Protein AF-A0ABD6WTJ2-F1 (afdb_monomer)

Structure (mmCIF, N/CA/C/O backbone):
data_AF-A0ABD6WTJ2-F1
#
_entry.id   AF-A0ABD6WTJ2-F1
#
loop_
_atom_site.group_PDB
_atom_site.id
_atom_site.type_symbol
_atom_site.label_atom_id
_atom_site.label_alt_id
_atom_site.label_comp_id
_atom_site.label_asym_id
_atom_site.label_entity_id
_atom_site.label_seq_id
_atom_site.pdbx_PDB_ins_code
_atom_site.Cartn_x
_atom_site.Cartn_y
_atom_site.Cartn_z
_atom_site.occupancy
_atom_site.B_iso_or_equiv
_atom_site.auth_seq_id
_atom_site.auth_comp_id
_atom_site.auth_asym_id
_atom_site.auth_atom_id
_atom_site.pdbx_PDB_model_num
ATOM 1 N N . MET A 1 1 ? 23.292 1.885 -53.326 1.00 37.00 1 MET A N 1
ATOM 2 C CA . MET A 1 1 ? 23.276 2.928 -52.284 1.00 37.00 1 MET A CA 1
ATOM 3 C C . MET A 1 1 ? 22.284 2.466 -51.245 1.00 37.00 1 MET A C 1
ATOM 5 O O . MET A 1 1 ? 21.107 2.343 -51.546 1.00 37.00 1 MET A O 1
ATOM 9 N N . THR A 1 2 ? 22.824 2.013 -50.124 1.00 35.44 2 THR A N 1
ATOM 10 C CA . THR A 1 2 ? 22.136 1.386 -48.998 1.00 35.44 2 THR A CA 1
ATOM 11 C C . THR A 1 2 ? 21.280 2.419 -48.281 1.00 35.44 2 THR A C 1
ATOM 13 O O . THR A 1 2 ? 21.769 3.474 -47.892 1.00 35.44 2 THR A O 1
ATOM 16 N N . THR A 1 3 ? 19.996 2.114 -48.146 1.00 38.62 3 THR A N 1
ATOM 17 C CA . THR A 1 3 ? 19.037 2.872 -47.351 1.00 38.62 3 THR A CA 1
ATOM 18 C C . THR A 1 3 ? 19.336 2.601 -45.878 1.00 38.62 3 THR A C 1
ATOM 20 O O . THR A 1 3 ? 18.987 1.544 -45.361 1.00 38.62 3 THR A O 1
ATOM 23 N N . GLU A 1 4 ? 20.024 3.522 -45.204 1.00 41.66 4 GLU A N 1
ATOM 24 C CA . GLU A 1 4 ? 20.035 3.566 -43.742 1.00 41.66 4 GLU A CA 1
ATOM 25 C C . GLU A 1 4 ? 18.641 4.010 -43.286 1.00 41.66 4 GLU A C 1
ATOM 27 O O . GLU A 1 4 ? 18.325 5.196 -43.238 1.00 41.66 4 GLU A O 1
ATOM 32 N N . GLN A 1 5 ? 17.768 3.043 -43.000 1.00 38.19 5 GLN A N 1
ATOM 33 C CA . GLN A 1 5 ? 16.631 3.289 -42.123 1.00 38.19 5 GLN A CA 1
ATOM 34 C C . GLN A 1 5 ? 17.194 3.458 -40.708 1.00 38.19 5 GLN A C 1
ATOM 36 O O . GLN A 1 5 ? 17.450 2.479 -40.008 1.00 38.19 5 GLN A O 1
ATOM 41 N N . GLN A 1 6 ? 17.439 4.704 -40.302 1.00 41.72 6 GLN A N 1
ATOM 42 C CA . GLN A 1 6 ? 17.500 5.049 -38.886 1.00 41.72 6 GLN A CA 1
ATOM 43 C C . GLN A 1 6 ? 16.126 4.726 -38.288 1.00 41.72 6 GLN A C 1
ATOM 45 O O . GLN A 1 6 ? 15.168 5.471 -38.475 1.00 41.72 6 GLN A O 1
ATOM 50 N N . ASN A 1 7 ? 16.012 3.579 -37.614 1.00 48.44 7 ASN A N 1
ATOM 51 C CA . ASN A 1 7 ? 14.951 3.368 -36.636 1.00 48.44 7 ASN A CA 1
ATOM 52 C C . ASN A 1 7 ? 15.200 4.373 -35.507 1.00 48.44 7 ASN A C 1
ATOM 54 O O . ASN A 1 7 ? 16.042 4.120 -34.642 1.00 48.44 7 ASN A O 1
ATOM 58 N N . ASP A 1 8 ? 14.512 5.514 -35.540 1.00 58.41 8 ASP A N 1
ATOM 59 C CA . ASP A 1 8 ? 14.450 6.439 -34.409 1.00 58.41 8 ASP A CA 1
ATOM 60 C C . ASP A 1 8 ? 13.811 5.692 -33.231 1.00 58.41 8 ASP A C 1
ATOM 62 O O . ASP A 1 8 ? 12.595 5.500 -33.162 1.00 58.41 8 ASP A O 1
ATOM 66 N N . LYS A 1 9 ? 14.655 5.196 -32.322 1.00 69.56 9 LYS A N 1
ATOM 67 C CA . LYS A 1 9 ? 14.197 4.649 -31.049 1.00 69.56 9 LYS A CA 1
ATOM 68 C C . LYS A 1 9 ? 13.715 5.800 -30.178 1.00 69.56 9 LYS A C 1
ATOM 70 O O . LYS A 1 9 ? 14.408 6.801 -30.020 1.00 69.56 9 LYS A O 1
ATOM 75 N N . LEU A 1 10 ? 12.529 5.646 -29.601 1.00 81.75 10 LEU A N 1
ATOM 76 C CA . LEU A 1 10 ? 11.986 6.595 -28.646 1.00 81.75 10 LEU A CA 1
ATOM 77 C C . LEU A 1 10 ? 12.577 6.290 -27.265 1.00 81.75 10 LEU A C 1
ATOM 79 O O . LEU A 1 10 ? 12.215 5.297 -26.630 1.00 81.75 10 LEU A O 1
ATOM 83 N N . ASP A 1 11 ? 13.482 7.153 -26.814 1.00 87.94 11 ASP A N 1
ATOM 84 C CA . ASP A 1 11 ? 14.088 7.067 -25.487 1.00 87.94 11 ASP A CA 1
ATOM 85 C C . ASP A 1 11 ? 13.150 7.665 -24.425 1.00 87.94 11 ASP A C 1
ATOM 87 O O . ASP A 1 11 ? 12.838 8.858 -24.434 1.00 87.94 11 ASP A O 1
ATOM 91 N N . ILE A 1 12 ? 12.714 6.832 -23.481 1.00 91.06 12 ILE A N 1
ATOM 92 C CA . ILE A 1 12 ? 11.925 7.219 -22.311 1.00 91.06 12 ILE A CA 1
ATOM 93 C C . ILE A 1 12 ? 12.808 7.083 -21.075 1.00 91.06 12 ILE A C 1
ATOM 95 O O . ILE A 1 12 ? 13.278 5.994 -20.749 1.00 91.06 12 ILE A O 1
ATOM 99 N N . VAL A 1 13 ? 13.012 8.186 -20.360 1.00 94.31 13 VAL A N 1
ATOM 100 C CA . VAL A 1 13 ? 13.797 8.206 -19.122 1.00 94.31 13 VAL A CA 1
ATOM 101 C C . VAL A 1 13 ? 12.873 8.530 -17.956 1.00 94.31 13 VAL A C 1
ATOM 103 O O . VAL A 1 13 ? 12.242 9.581 -17.958 1.00 94.31 13 VAL A O 1
ATOM 106 N N . ILE A 1 14 ? 12.814 7.638 -16.971 1.00 95.00 14 ILE A N 1
ATOM 107 C CA . ILE A 1 14 ? 12.002 7.761 -15.759 1.00 95.00 14 ILE A CA 1
ATOM 108 C C . ILE A 1 14 ? 12.948 8.031 -14.592 1.00 95.00 14 ILE A C 1
ATOM 110 O O . ILE A 1 14 ? 13.733 7.161 -14.210 1.00 95.00 14 ILE A O 1
ATOM 114 N N . ARG A 1 15 ? 12.904 9.252 -14.056 1.00 94.00 15 ARG A N 1
ATOM 115 C CA . ARG A 1 15 ? 13.805 9.726 -12.990 1.00 94.00 15 ARG A CA 1
ATOM 116 C C . ARG A 1 15 ? 13.099 9.907 -11.653 1.00 94.00 15 ARG A C 1
ATOM 118 O O . ARG A 1 15 ? 13.741 10.056 -10.621 1.00 94.00 15 ARG A O 1
ATOM 125 N N . ASN A 1 16 ? 11.776 9.982 -11.683 1.00 91.81 16 ASN A N 1
ATOM 126 C CA . ASN A 1 16 ? 10.931 10.244 -10.530 1.00 91.81 16 ASN A CA 1
ATOM 127 C C . ASN A 1 16 ? 9.520 9.685 -10.775 1.00 91.81 16 ASN A C 1
ATOM 129 O O . ASN A 1 16 ? 9.209 9.165 -11.849 1.00 91.81 16 ASN A O 1
ATOM 133 N N . GLU A 1 17 ? 8.662 9.817 -9.767 1.00 91.88 17 GLU A N 1
ATOM 134 C CA . GLU A 1 17 ? 7.272 9.367 -9.830 1.00 91.88 17 GLU A CA 1
ATOM 135 C C . GLU A 1 17 ? 6.452 10.088 -10.918 1.00 91.88 17 GLU A C 1
ATOM 137 O O . GLU A 1 17 ? 5.623 9.454 -11.569 1.00 91.88 17 GLU A O 1
ATOM 142 N N . GLN A 1 18 ? 6.677 11.384 -11.164 1.00 93.62 18 GLN A N 1
ATOM 143 C CA . GLN A 1 18 ? 5.902 12.121 -12.167 1.00 93.62 18 GLN A CA 1
ATOM 144 C C . GLN A 1 18 ? 6.216 11.646 -13.590 1.00 93.62 18 GLN A C 1
ATOM 146 O O . GLN A 1 18 ? 5.288 11.427 -14.365 1.00 93.62 18 GLN A O 1
ATOM 151 N N . ASP A 1 19 ? 7.487 11.380 -13.910 1.00 95.12 19 ASP A N 1
ATOM 152 C CA . ASP A 1 19 ? 7.867 10.780 -15.197 1.00 95.12 19 ASP A CA 1
ATOM 153 C C . ASP A 1 19 ? 7.151 9.430 -15.407 1.00 95.12 19 ASP A C 1
ATOM 155 O O . ASP A 1 19 ? 6.737 9.091 -16.520 1.00 95.12 19 ASP A O 1
ATOM 159 N N . ALA A 1 20 ? 6.975 8.658 -14.327 1.00 95.38 20 ALA A N 1
ATOM 160 C CA . ALA A 1 20 ? 6.265 7.386 -14.356 1.00 95.38 20 ALA A CA 1
ATOM 161 C C . ALA A 1 20 ? 4.758 7.563 -14.614 1.00 95.38 20 ALA A C 1
ATOM 163 O O . ALA A 1 20 ? 4.203 6.814 -15.423 1.00 95.38 20 ALA A O 1
ATOM 164 N N . TYR A 1 21 ? 4.101 8.549 -13.991 1.00 95.75 21 TYR A N 1
ATOM 165 C CA . TYR A 1 21 ? 2.698 8.875 -14.283 1.00 95.75 21 TYR A CA 1
ATOM 166 C C . TYR A 1 21 ? 2.505 9.399 -15.699 1.00 95.75 21 TYR A C 1
ATOM 168 O O . TYR A 1 21 ? 1.578 8.964 -16.380 1.00 95.75 21 TYR A O 1
ATOM 176 N N . ASP A 1 22 ? 3.384 10.280 -16.169 1.00 95.00 22 ASP A N 1
ATOM 177 C CA . ASP A 1 22 ? 3.317 10.830 -17.520 1.00 95.00 22 ASP A CA 1
ATOM 178 C C . ASP A 1 22 ? 3.472 9.718 -18.564 1.00 95.00 22 ASP A C 1
ATOM 180 O O . ASP A 1 22 ? 2.743 9.671 -19.559 1.00 95.00 22 ASP A O 1
ATOM 184 N N . PHE A 1 23 ? 4.382 8.770 -18.320 1.00 94.44 23 PHE A N 1
ATOM 185 C CA . PHE A 1 23 ? 4.535 7.599 -19.175 1.00 94.44 23 PHE A CA 1
ATOM 186 C C . PHE A 1 23 ? 3.328 6.654 -19.094 1.00 94.44 23 PHE A C 1
ATOM 188 O O . PHE A 1 23 ? 2.833 6.209 -20.132 1.00 94.44 23 PHE A O 1
ATOM 195 N N . LEU A 1 24 ? 2.798 6.392 -17.895 1.00 95.06 24 LEU A N 1
ATOM 196 C CA . LEU A 1 24 ? 1.586 5.590 -17.709 1.00 95.06 24 LEU A CA 1
ATOM 197 C C . LEU A 1 24 ? 0.373 6.226 -18.400 1.00 95.06 24 LEU A C 1
ATOM 199 O O . LEU A 1 24 ? -0.428 5.510 -18.998 1.00 95.06 24 LEU A O 1
ATOM 203 N N . LYS A 1 25 ? 0.258 7.557 -18.381 1.00 94.69 25 LYS A N 1
ATOM 204 C CA . LYS A 1 25 ? -0.785 8.304 -19.085 1.00 94.69 25 LYS A CA 1
ATOM 205 C C . LYS A 1 25 ? -0.664 8.126 -20.594 1.00 94.69 25 LYS A C 1
ATOM 207 O O . LYS A 1 25 ? -1.633 7.685 -21.206 1.00 94.69 25 LYS A O 1
ATOM 212 N N . LYS A 1 26 ? 0.522 8.360 -21.171 1.00 92.69 26 LYS A N 1
ATOM 213 C CA . LYS A 1 26 ? 0.792 8.151 -22.609 1.00 92.69 26 LYS A CA 1
ATOM 214 C C . LYS A 1 26 ? 0.504 6.718 -23.048 1.00 92.69 26 LYS A C 1
ATOM 216 O O . LYS A 1 26 ? -0.108 6.496 -24.091 1.00 92.69 26 LYS A O 1
ATOM 221 N N . LEU A 1 27 ? 0.900 5.740 -22.225 1.00 90.81 27 LEU A N 1
ATOM 222 C CA . LEU A 1 27 ? 0.513 4.346 -22.414 1.00 90.81 27 LEU A CA 1
ATOM 223 C C . LEU A 1 27 ? -1.009 4.227 -22.383 1.00 90.81 27 LEU A C 1
ATOM 225 O O . LEU A 1 27 ? -1.585 3.719 -23.327 1.00 90.81 27 LEU A O 1
ATOM 229 N N . SER A 1 28 ? -1.702 4.722 -21.364 1.00 88.88 28 SER A N 1
ATOM 230 C CA . SER A 1 28 ? -3.158 4.585 -21.286 1.00 88.88 28 SER A CA 1
ATOM 231 C C . SER A 1 28 ? -3.887 5.232 -22.472 1.00 88.88 28 SER A C 1
ATOM 233 O O . SER A 1 28 ? -4.856 4.659 -22.952 1.00 88.88 28 SER A O 1
ATOM 235 N N . ASP A 1 29 ? -3.398 6.353 -23.000 1.00 89.38 29 ASP A N 1
ATOM 236 C CA . ASP A 1 29 ? -4.077 7.155 -24.025 1.00 89.38 29 ASP A CA 1
ATOM 237 C C . ASP A 1 29 ? -3.750 6.783 -25.476 1.00 89.38 29 ASP A C 1
ATOM 239 O O . ASP A 1 29 ? -4.224 7.446 -26.392 1.00 89.38 29 ASP A O 1
ATOM 243 N N . ASP A 1 30 ? -3.009 5.690 -25.695 1.00 82.81 30 ASP A N 1
ATOM 244 C CA . ASP A 1 30 ? -2.603 5.251 -27.047 1.00 82.81 30 ASP A CA 1
ATOM 245 C C . ASP A 1 30 ? -1.743 6.304 -27.779 1.00 82.81 30 ASP A C 1
ATOM 247 O O . ASP A 1 30 ? -1.673 6.328 -29.003 1.00 82.81 30 ASP A O 1
ATOM 251 N N . GLU A 1 31 ? -1.029 7.149 -27.028 1.00 82.31 31 GLU A N 1
ATOM 252 C CA . GLU A 1 31 ? -0.211 8.248 -27.568 1.00 82.31 31 GLU A CA 1
ATOM 253 C C . GLU A 1 31 ? 1.223 7.824 -27.939 1.00 82.31 31 GLU A C 1
ATOM 255 O O . GLU A 1 31 ? 2.046 8.662 -28.312 1.00 82.31 31 GLU A O 1
ATOM 260 N N . LEU A 1 32 ? 1.558 6.535 -27.812 1.00 77.88 32 LEU A N 1
ATOM 261 C CA . LEU A 1 32 ? 2.892 6.007 -28.107 1.00 77.88 32 LEU A CA 1
ATOM 262 C C . LEU A 1 32 ? 2.927 5.270 -29.457 1.00 77.88 32 LEU A C 1
ATOM 264 O O . LEU A 1 32 ? 1.963 4.581 -29.794 1.00 77.88 32 LEU A O 1
ATOM 268 N N . PRO A 1 33 ? 4.040 5.379 -30.212 1.00 69.00 33 PRO A N 1
ATOM 269 C CA . PRO A 1 33 ? 4.265 4.606 -31.435 1.00 69.00 33 PRO A CA 1
ATOM 270 C C . PRO A 1 33 ? 4.474 3.109 -31.126 1.00 69.00 33 PRO A C 1
ATOM 272 O O . PRO A 1 33 ? 4.291 2.659 -29.993 1.00 69.00 33 PRO A O 1
ATOM 275 N N . GLU A 1 34 ? 4.865 2.321 -32.133 1.00 74.88 34 GLU A N 1
ATOM 276 C CA . GLU A 1 34 ? 5.153 0.891 -31.964 1.00 74.88 34 GLU A CA 1
ATOM 277 C C . GLU A 1 34 ? 6.131 0.624 -30.807 1.00 74.88 34 GLU A C 1
ATOM 279 O O . GLU A 1 34 ? 7.193 1.245 -30.697 1.00 74.88 34 GLU A O 1
ATOM 284 N N . LEU A 1 35 ? 5.764 -0.331 -29.945 1.00 75.25 35 LEU A N 1
ATOM 285 C CA . LEU A 1 35 ? 6.481 -0.627 -28.700 1.00 75.25 35 LEU A CA 1
ATOM 286 C C . LEU A 1 35 ? 7.911 -1.131 -28.931 1.00 75.25 35 LEU A C 1
ATOM 288 O O . LEU A 1 35 ? 8.764 -0.966 -28.062 1.00 75.25 35 LEU A O 1
ATOM 292 N N . ASP A 1 36 ? 8.181 -1.705 -30.103 1.00 71.62 36 ASP A N 1
ATOM 293 C CA . ASP A 1 36 ? 9.472 -2.297 -30.467 1.00 71.62 36 ASP A CA 1
ATOM 294 C C . ASP A 1 36 ? 10.594 -1.252 -30.609 1.00 71.62 36 ASP A C 1
ATOM 296 O O . ASP A 1 36 ? 11.781 -1.586 -30.556 1.00 71.62 36 ASP A O 1
ATOM 300 N N . ASN A 1 37 ? 10.227 0.027 -30.727 1.00 77.69 37 ASN A N 1
ATOM 301 C CA . ASN A 1 37 ? 11.161 1.148 -30.801 1.00 77.69 37 ASN A CA 1
ATOM 302 C C . ASN A 1 37 ? 11.341 1.877 -29.460 1.00 77.69 37 ASN A C 1
ATOM 304 O O . ASN A 1 37 ? 12.070 2.866 -29.413 1.00 77.69 37 ASN A O 1
ATOM 308 N N . LEU A 1 38 ? 10.718 1.417 -28.369 1.00 83.94 38 LEU A N 1
ATOM 309 C CA . LEU A 1 38 ? 10.874 2.033 -27.050 1.00 83.94 38 LEU A CA 1
ATOM 310 C C . LEU A 1 38 ? 12.160 1.570 -26.363 1.00 83.94 38 LEU A C 1
ATOM 312 O O . LEU A 1 38 ? 12.403 0.376 -26.178 1.00 83.94 38 LEU A O 1
ATOM 316 N N . ASN A 1 39 ? 12.951 2.529 -25.895 1.00 86.75 39 ASN A N 1
ATOM 317 C CA . ASN A 1 39 ? 14.054 2.283 -24.978 1.00 86.75 39 ASN A CA 1
ATOM 318 C C . ASN A 1 39 ? 13.747 2.973 -23.647 1.00 86.75 39 ASN A C 1
ATOM 320 O O . ASN A 1 39 ? 13.720 4.196 -23.568 1.00 86.75 39 ASN A O 1
ATOM 324 N N . ILE A 1 40 ? 13.481 2.179 -22.610 1.00 89.75 40 ILE A N 1
ATOM 325 C CA . ILE A 1 40 ? 13.085 2.683 -21.291 1.00 89.75 40 ILE A CA 1
ATOM 326 C C . ILE A 1 40 ? 14.275 2.590 -20.341 1.00 89.75 40 ILE A C 1
ATOM 328 O O . ILE A 1 40 ? 14.879 1.524 -20.196 1.00 89.75 40 ILE A O 1
ATOM 332 N N . GLN A 1 41 ? 14.583 3.695 -19.668 1.00 92.75 41 GLN A N 1
ATOM 333 C CA . GLN A 1 41 ? 15.633 3.778 -18.665 1.00 92.75 41 GLN A CA 1
ATOM 334 C C . GLN A 1 41 ? 15.096 4.354 -17.357 1.00 92.75 41 GLN A C 1
ATOM 336 O O . GLN A 1 41 ? 14.496 5.423 -17.334 1.00 92.75 41 GLN A O 1
ATOM 341 N N . PHE A 1 42 ? 15.386 3.663 -16.264 1.00 92.75 42 PHE A N 1
ATOM 342 C CA . PHE A 1 42 ? 15.117 4.093 -14.898 1.00 92.75 42 PHE A CA 1
ATOM 343 C C . PHE A 1 42 ? 16.393 4.670 -14.280 1.00 92.75 42 PHE A C 1
ATOM 345 O O . PHE A 1 42 ? 17.460 4.053 -14.381 1.00 92.75 42 PHE A O 1
ATOM 352 N N . ILE A 1 43 ? 16.294 5.851 -13.669 1.00 91.75 43 ILE A N 1
ATOM 353 C CA . ILE A 1 43 ? 17.402 6.542 -12.993 1.00 91.75 43 ILE A CA 1
ATOM 354 C C . ILE A 1 43 ? 16.934 6.922 -11.592 1.00 91.75 43 ILE A C 1
ATOM 356 O O . ILE A 1 43 ? 15.997 7.698 -11.466 1.00 91.75 43 ILE A O 1
ATOM 360 N N . ASP A 1 44 ? 17.569 6.366 -10.558 1.00 86.56 44 ASP A N 1
ATOM 361 C CA . ASP A 1 44 ? 17.323 6.655 -9.130 1.00 86.56 44 ASP A CA 1
ATOM 362 C C . ASP A 1 44 ? 15.878 6.450 -8.619 1.00 86.56 44 ASP A C 1
ATOM 364 O O . ASP A 1 44 ? 15.596 6.621 -7.435 1.00 86.56 44 ASP A O 1
ATOM 368 N N . TRP A 1 45 ? 14.973 6.002 -9.487 1.00 90.88 45 TRP A N 1
ATOM 369 C CA . TRP A 1 45 ? 13.598 5.616 -9.205 1.00 90.88 45 TRP A CA 1
ATOM 370 C C . TRP A 1 45 ? 13.272 4.366 -10.028 1.00 90.88 45 TRP A C 1
ATOM 372 O O . TRP A 1 45 ? 13.714 4.278 -11.174 1.00 90.88 45 TRP A O 1
ATOM 382 N N . PRO A 1 46 ? 12.488 3.404 -9.520 1.00 91.31 46 PRO A N 1
ATOM 383 C CA . PRO A 1 46 ? 11.792 3.389 -8.234 1.00 91.31 46 PRO A CA 1
ATOM 384 C C . PRO A 1 46 ? 12.669 2.902 -7.074 1.00 91.31 46 PRO A C 1
ATOM 386 O O . PRO A 1 46 ? 13.473 1.984 -7.226 1.00 91.31 46 PRO A O 1
ATOM 389 N N . VAL A 1 47 ? 12.467 3.510 -5.902 1.00 88.62 47 VAL A N 1
ATOM 390 C CA . VAL A 1 47 ? 13.148 3.170 -4.645 1.00 88.62 47 VAL A CA 1
ATOM 391 C C . VAL A 1 47 ? 12.162 3.194 -3.482 1.00 88.62 47 VAL A C 1
ATOM 393 O O . VAL A 1 47 ? 11.172 3.929 -3.499 1.00 88.62 47 VAL A O 1
ATOM 396 N N . ILE A 1 48 ? 12.421 2.380 -2.462 1.00 87.44 48 ILE A N 1
ATOM 397 C CA . ILE A 1 48 ? 11.680 2.416 -1.197 1.00 87.44 48 ILE A CA 1
ATOM 398 C C . ILE A 1 48 ? 12.574 3.020 -0.124 1.00 87.44 48 ILE A C 1
ATOM 400 O O . ILE A 1 48 ? 13.706 2.578 0.070 1.00 87.44 48 ILE A O 1
ATOM 404 N N . GLN A 1 49 ? 12.061 4.026 0.582 1.00 87.44 49 GLN A N 1
ATOM 405 C CA . GLN A 1 49 ? 12.765 4.662 1.691 1.00 87.44 49 GLN A CA 1
ATOM 406 C C . GLN A 1 49 ? 11.879 4.703 2.931 1.00 87.44 49 GLN A C 1
ATOM 408 O O . GLN A 1 49 ? 10.753 5.210 2.903 1.00 87.44 49 GLN A O 1
ATOM 413 N N . MET A 1 50 ? 12.406 4.175 4.033 1.00 89.31 50 MET A N 1
ATOM 414 C CA . MET A 1 50 ? 11.770 4.212 5.341 1.00 89.31 50 MET A CA 1
ATOM 415 C C . MET A 1 50 ? 12.792 4.607 6.398 1.00 89.31 50 MET A C 1
ATOM 417 O O . MET A 1 50 ? 13.876 4.046 6.455 1.00 89.31 50 MET A O 1
ATOM 421 N N . LYS A 1 51 ? 12.439 5.518 7.296 1.00 89.75 51 LYS A N 1
ATOM 422 C CA . LYS A 1 51 ? 13.267 5.892 8.441 1.00 89.75 51 LYS A CA 1
ATOM 423 C C . LYS A 1 51 ? 12.471 5.727 9.718 1.00 89.75 51 LYS A C 1
ATOM 425 O O . LYS A 1 51 ? 11.382 6.279 9.840 1.00 89.75 51 LYS A O 1
ATOM 430 N N . VAL A 1 52 ? 13.018 4.992 10.678 1.00 88.00 52 VAL A N 1
ATOM 431 C CA . VAL A 1 52 ? 12.389 4.767 11.982 1.00 88.00 52 VAL A CA 1
ATOM 432 C C . VAL A 1 52 ? 13.303 5.270 13.087 1.00 88.00 52 VAL A C 1
ATOM 434 O O . VAL A 1 52 ? 14.499 4.972 13.112 1.00 88.00 52 VAL A O 1
ATOM 437 N N . VAL A 1 53 ? 12.725 6.042 14.002 1.00 88.12 53 VAL A N 1
ATOM 438 C CA . VAL A 1 53 ? 13.401 6.609 15.168 1.00 88.12 53 VAL A CA 1
ATOM 439 C C . VAL A 1 53 ? 12.680 6.147 16.429 1.00 88.12 53 VAL A C 1
ATOM 441 O O . VAL A 1 53 ? 11.457 6.242 16.524 1.00 88.12 53 VAL A O 1
ATOM 444 N N . GLY A 1 54 ? 13.451 5.659 17.395 1.00 86.06 54 GLY A N 1
ATOM 445 C CA . GLY A 1 54 ? 12.994 5.311 18.735 1.00 86.06 54 GLY A CA 1
ATOM 446 C C . GLY A 1 54 ? 14.042 4.502 19.488 1.00 86.06 54 GLY A C 1
ATOM 447 O O . GLY A 1 54 ? 15.010 4.027 18.893 1.00 86.06 54 GLY A O 1
ATOM 448 N N . GLU A 1 55 ? 13.842 4.305 20.790 1.00 83.00 55 GLU A N 1
ATOM 449 C CA . GLU A 1 55 ? 14.806 3.624 21.672 1.00 83.00 55 GLU A CA 1
ATOM 450 C C . GLU A 1 55 ? 15.233 2.240 21.139 1.00 83.00 55 GLU A C 1
ATOM 452 O O . GLU A 1 55 ? 16.398 1.850 21.206 1.00 83.00 55 GLU A O 1
ATOM 457 N N . ARG A 1 56 ? 14.299 1.518 20.512 1.00 80.38 56 ARG A N 1
ATOM 458 C CA . ARG A 1 56 ? 14.509 0.169 19.958 1.00 80.38 56 ARG A CA 1
ATOM 459 C C . ARG A 1 56 ? 15.103 0.148 18.543 1.00 80.38 56 ARG A C 1
ATOM 461 O O . ARG A 1 56 ? 15.313 -0.944 18.014 1.00 80.38 56 ARG A O 1
ATOM 468 N N . TYR A 1 57 ? 15.345 1.314 17.938 1.00 79.75 57 TYR A N 1
ATOM 469 C CA . TYR A 1 57 ? 15.624 1.501 16.506 1.00 79.75 57 TYR A CA 1
ATOM 470 C C . TYR A 1 57 ? 17.010 2.115 16.232 1.00 79.75 57 TYR A C 1
ATOM 472 O O . TYR A 1 57 ? 17.171 2.966 15.352 1.00 79.75 57 TYR A O 1
ATOM 480 N N . HIS A 1 58 ? 18.025 1.654 16.962 1.00 75.00 58 HIS A N 1
ATOM 481 C CA . HIS A 1 58 ? 19.426 2.051 16.804 1.00 75.00 58 HIS A CA 1
ATOM 482 C C . HIS A 1 58 ? 20.158 1.083 15.868 1.00 75.00 58 HIS A C 1
ATOM 484 O O . HIS A 1 58 ? 20.787 0.132 16.328 1.00 75.00 58 HIS A O 1
ATOM 490 N N . SER A 1 59 ? 20.059 1.309 14.555 1.00 76.94 59 SER A N 1
ATOM 491 C CA . SER A 1 59 ? 20.642 0.423 13.531 1.00 76.94 59 SER A CA 1
ATOM 492 C C . SER A 1 59 ? 20.117 -1.022 13.619 1.00 76.94 59 SER A C 1
ATOM 494 O O . SER A 1 59 ? 20.835 -1.988 13.361 1.00 76.94 59 SER A O 1
ATOM 496 N N . THR A 1 60 ? 18.856 -1.183 14.021 1.00 82.56 60 THR A N 1
ATOM 497 C CA . THR A 1 60 ? 18.222 -2.474 14.309 1.00 82.56 60 THR A CA 1
ATOM 498 C C . THR A 1 60 ? 16.946 -2.640 13.499 1.00 82.56 60 THR A C 1
ATOM 500 O O . THR A 1 60 ? 16.151 -1.717 13.343 1.00 82.56 60 THR A O 1
ATOM 503 N N . ILE A 1 61 ? 16.697 -3.863 13.032 1.00 85.94 61 ILE A N 1
ATOM 504 C CA . ILE A 1 61 ? 15.419 -4.234 12.428 1.00 85.94 61 ILE A CA 1
ATOM 505 C C . ILE A 1 61 ? 14.608 -5.064 13.420 1.00 85.94 61 ILE A C 1
ATOM 507 O O . ILE A 1 61 ? 15.031 -6.132 13.864 1.00 85.94 61 ILE A O 1
ATOM 511 N N . THR A 1 62 ? 13.434 -4.567 13.804 1.00 88.94 62 THR A N 1
ATOM 512 C CA . THR A 1 62 ? 12.526 -5.323 14.671 1.00 88.94 62 THR A CA 1
ATOM 513 C C . THR A 1 62 ? 11.730 -6.336 13.836 1.00 88.94 62 THR A C 1
ATOM 515 O O . THR A 1 62 ? 11.491 -6.103 12.647 1.00 88.94 62 THR A O 1
ATOM 518 N N . PRO A 1 63 ? 11.267 -7.461 14.420 1.00 91.75 63 PRO A N 1
ATOM 519 C CA . PRO A 1 63 ? 10.449 -8.429 13.688 1.00 91.75 63 PRO A CA 1
ATOM 520 C C . PRO A 1 63 ? 9.198 -7.834 13.005 1.00 91.75 63 PRO A C 1
ATOM 522 O O . PRO A 1 63 ? 8.913 -8.238 11.878 1.00 91.75 63 PRO A O 1
ATOM 525 N N . PRO A 1 64 ? 8.468 -6.862 13.599 1.00 91.88 64 PRO A N 1
ATOM 526 C CA . PRO A 1 64 ? 7.379 -6.172 12.905 1.00 91.88 64 PRO A CA 1
ATOM 527 C C . PRO A 1 64 ? 7.823 -5.422 11.644 1.00 91.88 64 PRO A C 1
ATOM 529 O O . PRO A 1 64 ? 7.156 -5.539 10.619 1.00 91.88 64 PRO A O 1
ATOM 532 N N . ILE A 1 65 ? 8.944 -4.691 11.690 1.00 91.06 65 ILE A N 1
ATOM 533 C CA . ILE A 1 65 ? 9.480 -3.985 10.514 1.00 91.06 65 ILE A CA 1
ATOM 534 C C . ILE A 1 65 ? 9.911 -4.991 9.439 1.00 91.06 65 ILE A C 1
ATOM 536 O O . ILE A 1 65 ? 9.549 -4.844 8.275 1.00 91.06 65 ILE A O 1
ATOM 540 N N . MET A 1 66 ? 10.610 -6.065 9.827 1.00 91.56 66 MET A N 1
ATOM 541 C CA . MET A 1 66 ? 10.978 -7.145 8.903 1.00 91.56 66 MET A CA 1
ATOM 542 C C . MET A 1 66 ? 9.744 -7.738 8.214 1.00 91.56 66 MET A C 1
ATOM 544 O O . MET A 1 66 ? 9.738 -7.932 7.002 1.00 91.56 66 MET A O 1
ATOM 548 N N . LYS A 1 67 ? 8.665 -7.981 8.965 1.00 94.25 67 LYS A N 1
ATOM 549 C CA . LYS A 1 67 ? 7.402 -8.482 8.414 1.00 94.25 67 LYS A CA 1
ATOM 550 C C . LYS A 1 67 ? 6.805 -7.534 7.367 1.00 94.25 67 LYS A C 1
ATOM 552 O O . LYS A 1 67 ? 6.274 -8.016 6.369 1.00 94.25 67 LYS A O 1
ATOM 557 N N . ALA A 1 68 ? 6.907 -6.219 7.561 1.00 93.75 68 ALA A N 1
ATOM 558 C CA . ALA A 1 68 ? 6.452 -5.244 6.571 1.00 93.75 68 ALA A CA 1
ATOM 559 C C . ALA A 1 68 ? 7.260 -5.335 5.263 1.00 93.75 68 ALA A C 1
ATOM 561 O O . ALA A 1 68 ? 6.665 -5.379 4.187 1.00 93.75 68 ALA A O 1
ATOM 562 N N . PHE A 1 69 ? 8.588 -5.481 5.342 1.00 93.69 69 PHE A N 1
ATOM 563 C CA . PHE A 1 69 ? 9.434 -5.697 4.160 1.00 93.69 69 PHE A CA 1
ATOM 564 C C . PHE A 1 69 ? 9.183 -7.041 3.469 1.00 93.69 69 PHE A C 1
ATOM 566 O O . PHE A 1 69 ? 9.140 -7.095 2.243 1.00 93.69 69 PHE A O 1
ATOM 573 N N . LEU A 1 70 ? 8.944 -8.117 4.222 1.00 94.88 70 LEU A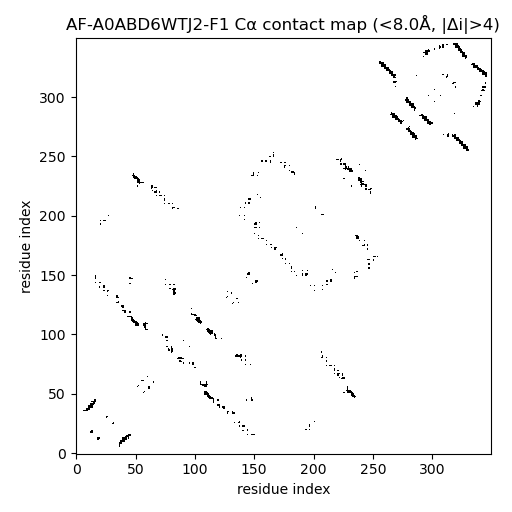 N 1
ATOM 574 C CA . LEU A 1 70 ? 8.552 -9.404 3.635 1.00 94.88 70 LEU A CA 1
ATOM 575 C C . LEU A 1 70 ? 7.219 -9.290 2.885 1.00 94.88 70 LEU A C 1
ATOM 577 O O . LEU A 1 70 ? 7.093 -9.791 1.771 1.00 94.88 70 LEU A O 1
ATOM 581 N N . LYS A 1 71 ? 6.249 -8.561 3.447 1.00 95.44 71 LYS A N 1
ATOM 582 C CA . LYS A 1 71 ? 4.970 -8.293 2.779 1.00 95.44 71 LYS A CA 1
ATOM 583 C C . LYS A 1 71 ? 5.134 -7.422 1.531 1.00 95.44 71 LYS A C 1
ATOM 585 O O . LYS A 1 71 ? 4.438 -7.633 0.540 1.00 95.44 71 LYS A O 1
ATOM 590 N N . LEU A 1 72 ? 6.061 -6.464 1.554 1.00 94.88 72 LEU A N 1
ATOM 591 C CA . LEU A 1 72 ? 6.445 -5.702 0.367 1.00 94.88 72 LEU A CA 1
ATOM 592 C C . LEU A 1 72 ? 7.013 -6.624 -0.716 1.00 94.88 72 LEU A C 1
ATOM 594 O O . LEU A 1 72 ? 6.536 -6.584 -1.846 1.00 94.88 72 LEU A O 1
ATOM 598 N N . GLN A 1 73 ? 7.955 -7.500 -0.364 1.00 95.25 73 GLN A N 1
ATOM 599 C CA . GLN A 1 73 ? 8.545 -8.464 -1.291 1.00 95.25 73 GLN A CA 1
ATOM 600 C C . GLN A 1 73 ? 7.493 -9.396 -1.916 1.00 95.25 73 GLN A C 1
ATOM 602 O O . GLN A 1 73 ? 7.485 -9.606 -3.130 1.00 95.25 73 GLN A O 1
ATOM 607 N N . GLU A 1 74 ? 6.580 -9.934 -1.104 1.00 95.00 74 GLU A N 1
ATOM 608 C CA . GLU A 1 74 ? 5.451 -10.747 -1.575 1.00 95.00 74 GLU A CA 1
ATOM 609 C C . GLU A 1 74 ? 4.529 -9.956 -2.513 1.00 95.00 74 GLU A C 1
ATOM 611 O O . GLU A 1 74 ? 4.099 -10.473 -3.548 1.00 95.00 74 GLU A O 1
ATOM 616 N N . GLY A 1 75 ? 4.260 -8.692 -2.174 1.00 94.06 75 GLY A N 1
ATOM 617 C CA . GLY A 1 75 ? 3.487 -7.761 -2.989 1.00 94.06 75 GLY A CA 1
ATOM 618 C C . GLY A 1 75 ? 4.110 -7.529 -4.364 1.00 94.06 75 GLY A C 1
ATOM 619 O O . GLY A 1 75 ? 3.418 -7.667 -5.369 1.00 94.06 75 GLY A O 1
ATOM 620 N N . ILE A 1 76 ? 5.423 -7.284 -4.419 1.00 94.06 76 ILE A N 1
ATOM 621 C CA . ILE A 1 76 ? 6.186 -7.120 -5.666 1.00 94.06 76 ILE A CA 1
ATOM 622 C C . ILE A 1 76 ? 6.073 -8.371 -6.540 1.00 94.06 76 ILE A C 1
ATOM 624 O O . ILE A 1 76 ? 5.736 -8.272 -7.719 1.00 94.06 76 ILE A O 1
ATOM 628 N N . TYR A 1 77 ? 6.287 -9.561 -5.970 1.00 95.12 77 TYR A N 1
ATOM 629 C CA . TYR A 1 77 ? 6.168 -10.811 -6.726 1.00 95.12 77 TYR A CA 1
ATOM 630 C C . TYR A 1 77 ? 4.761 -11.019 -7.288 1.00 95.12 77 TYR A C 1
ATOM 632 O O . TYR A 1 77 ? 4.597 -11.428 -8.439 1.00 95.12 77 TYR A O 1
ATOM 640 N N . ARG A 1 78 ? 3.731 -10.735 -6.487 1.00 93.31 78 ARG A N 1
ATOM 641 C CA . ARG A 1 78 ? 2.340 -10.898 -6.908 1.00 93.31 78 ARG A CA 1
ATOM 642 C C . ARG A 1 78 ? 1.945 -9.883 -7.974 1.00 93.31 78 ARG A C 1
ATOM 644 O O . ARG A 1 78 ? 1.296 -10.259 -8.947 1.00 93.31 78 ARG A O 1
ATOM 651 N N . ALA A 1 79 ? 2.333 -8.626 -7.802 1.00 92.81 79 ALA A N 1
ATOM 652 C CA . ALA A 1 79 ? 2.054 -7.563 -8.753 1.00 92.81 79 ALA A CA 1
ATOM 653 C C . ALA A 1 79 ? 2.739 -7.827 -10.097 1.00 92.81 79 ALA A C 1
ATOM 655 O O . ALA A 1 79 ? 2.086 -7.745 -11.135 1.00 92.81 79 ALA A O 1
ATOM 656 N N . TYR A 1 80 ? 4.002 -8.264 -10.073 1.00 92.88 80 TYR A N 1
ATOM 657 C CA . TYR A 1 80 ? 4.705 -8.733 -11.264 1.00 92.88 80 TYR A CA 1
ATOM 658 C C . TYR A 1 80 ? 3.958 -9.886 -11.941 1.00 92.88 80 TYR A C 1
ATOM 660 O O . TYR A 1 80 ? 3.739 -9.848 -13.149 1.00 92.88 80 TYR A O 1
ATOM 668 N N . ALA A 1 81 ? 3.512 -10.891 -11.179 1.00 92.56 81 ALA A N 1
ATOM 669 C CA . ALA A 1 81 ? 2.781 -12.015 -11.751 1.00 92.56 81 ALA A CA 1
ATOM 670 C C . ALA A 1 81 ? 1.492 -11.567 -12.459 1.00 92.56 81 ALA A C 1
ATOM 672 O O . ALA A 1 81 ? 1.241 -11.977 -13.587 1.00 92.56 81 ALA A O 1
ATOM 673 N N . ILE A 1 82 ? 0.715 -10.679 -11.835 1.00 90.75 82 ILE A N 1
ATOM 674 C CA . ILE A 1 82 ? -0.521 -10.142 -12.420 1.00 90.75 82 ILE A CA 1
ATOM 675 C C . ILE A 1 82 ? -0.221 -9.294 -13.665 1.00 90.75 82 ILE A C 1
ATOM 677 O O . ILE A 1 82 ? -0.922 -9.413 -14.667 1.00 90.75 82 ILE A O 1
ATOM 681 N N . ALA A 1 83 ? 0.824 -8.465 -13.631 1.00 88.81 83 ALA A N 1
ATOM 682 C CA . ALA A 1 83 ? 1.200 -7.616 -14.758 1.00 88.81 83 ALA A CA 1
ATOM 683 C C . ALA A 1 83 ? 1.696 -8.429 -15.968 1.00 88.81 83 ALA A C 1
ATOM 685 O O . ALA A 1 83 ? 1.321 -8.143 -17.102 1.00 88.81 83 ALA A O 1
ATOM 686 N N . VAL A 1 84 ? 2.518 -9.455 -15.730 1.00 89.19 84 VAL A N 1
ATOM 687 C CA . VAL A 1 84 ? 3.165 -10.252 -16.786 1.00 89.19 84 VAL A CA 1
ATOM 688 C C . VAL A 1 84 ? 2.280 -11.391 -17.283 1.00 89.19 84 VAL A C 1
ATOM 690 O O . VAL A 1 84 ? 2.242 -11.666 -18.480 1.00 89.19 84 VAL A O 1
ATOM 693 N N . TYR A 1 85 ? 1.572 -12.068 -16.379 1.00 88.94 85 TYR A N 1
ATOM 694 C CA . TYR A 1 85 ? 0.780 -13.260 -16.692 1.00 88.94 85 TYR A CA 1
ATOM 695 C C . TYR A 1 85 ? -0.730 -13.001 -16.725 1.00 88.94 85 TYR A C 1
ATOM 697 O O . TYR A 1 85 ? -1.476 -13.884 -17.134 1.00 88.94 85 TYR A O 1
ATOM 705 N N . GLY A 1 86 ? -1.193 -11.822 -16.299 1.00 85.38 86 GLY A N 1
ATOM 706 C CA . GLY A 1 86 ? -2.619 -11.482 -16.210 1.00 85.38 86 GLY A CA 1
ATOM 707 C C . GLY A 1 86 ? -3.331 -12.061 -14.983 1.00 85.38 86 GLY A C 1
ATOM 708 O O . GLY A 1 86 ? -4.472 -11.697 -14.711 1.00 85.38 86 GLY A O 1
ATOM 709 N N . GLU A 1 87 ? -2.669 -12.933 -14.219 1.00 85.12 87 GLU A N 1
ATOM 710 C CA . GLU A 1 87 ? -3.242 -13.630 -13.070 1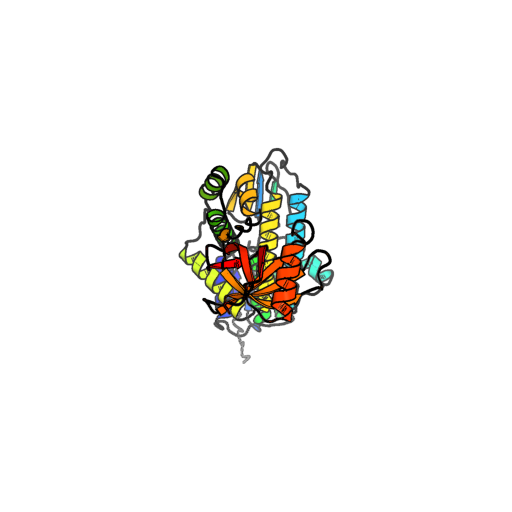.00 85.12 87 GLU A CA 1
ATOM 711 C C . GLU A 1 87 ? -2.200 -13.863 -11.961 1.00 85.12 87 GLU A C 1
ATOM 713 O O . GLU A 1 87 ? -0.991 -13.883 -12.222 1.00 85.12 87 GLU A O 1
ATOM 718 N N . PRO A 1 88 ? -2.631 -14.071 -10.702 1.00 85.38 88 PRO A N 1
ATOM 719 C CA . PRO A 1 88 ? -1.726 -14.474 -9.636 1.00 85.38 88 PRO A CA 1
ATOM 720 C C . PRO A 1 88 ? -1.077 -15.824 -9.959 1.00 85.38 88 PRO A C 1
ATOM 722 O O . PRO A 1 88 ? -1.755 -16.840 -10.098 1.00 85.38 88 PRO A O 1
ATOM 725 N N . LYS A 1 89 ? 0.255 -15.851 -10.023 1.00 88.88 89 LYS A N 1
ATOM 726 C CA . LYS A 1 89 ? 1.024 -17.056 -10.340 1.00 88.88 89 LYS A CA 1
ATOM 727 C C . LYS A 1 89 ? 2.310 -17.115 -9.527 1.00 88.88 89 LYS A C 1
ATOM 729 O O . LYS A 1 89 ? 2.886 -16.093 -9.164 1.00 88.88 89 LYS A O 1
ATOM 734 N N . ARG A 1 90 ? 2.783 -18.332 -9.249 1.00 90.56 90 ARG A N 1
ATOM 735 C CA . ARG A 1 90 ? 4.096 -18.546 -8.632 1.00 90.56 90 ARG A CA 1
ATOM 736 C C . ARG A 1 90 ? 5.205 -18.219 -9.635 1.00 90.56 90 ARG A C 1
ATOM 738 O O . ARG A 1 90 ? 5.245 -18.806 -10.712 1.00 90.56 90 ARG A O 1
ATOM 745 N N . LEU A 1 91 ? 6.119 -17.341 -9.233 1.00 93.38 91 LEU A N 1
ATOM 746 C CA . LEU A 1 91 ? 7.309 -16.989 -10.007 1.00 93.38 91 LEU A CA 1
ATOM 747 C C . LEU A 1 91 ? 8.379 -18.082 -9.938 1.00 93.38 91 LEU A C 1
ATOM 749 O O . LEU A 1 91 ? 8.505 -18.789 -8.928 1.00 93.38 91 LEU A O 1
ATOM 753 N N . SER A 1 92 ? 9.164 -18.189 -11.007 1.00 93.56 92 SER A N 1
ATOM 754 C CA . SER A 1 92 ? 10.393 -18.979 -11.032 1.00 93.56 92 SER A CA 1
ATOM 755 C C . SER A 1 92 ? 11.455 -18.378 -10.107 1.00 93.56 92 SER A C 1
ATOM 757 O O . SER A 1 92 ? 11.424 -17.195 -9.772 1.00 93.56 92 SER A O 1
ATOM 759 N N . GLU A 1 93 ? 12.434 -19.187 -9.700 1.00 93.38 93 GLU A N 1
ATOM 760 C CA . GLU A 1 93 ? 13.524 -18.711 -8.834 1.00 93.38 93 GLU A CA 1
ATOM 761 C C . GLU A 1 93 ? 14.390 -17.641 -9.524 1.00 93.38 93 GLU A C 1
ATOM 763 O O . GLU A 1 93 ? 14.888 -16.733 -8.864 1.00 93.38 93 GLU A O 1
ATOM 768 N N . ALA A 1 94 ? 14.511 -17.690 -10.856 1.00 91.62 94 ALA A N 1
ATOM 769 C CA . ALA A 1 94 ? 15.207 -16.662 -11.627 1.00 91.62 94 ALA A CA 1
ATOM 770 C C . ALA A 1 94 ? 14.476 -15.309 -11.576 1.00 91.62 94 ALA A C 1
ATOM 772 O O . ALA A 1 94 ? 15.112 -14.286 -11.339 1.00 91.62 94 ALA A O 1
ATOM 773 N N . GLU A 1 95 ? 13.151 -15.303 -11.749 1.00 91.94 95 GLU A N 1
ATOM 774 C CA . GLU A 1 95 ? 12.336 -14.082 -11.656 1.00 91.94 95 GLU A CA 1
ATOM 775 C C . GLU A 1 95 ? 12.336 -13.508 -10.240 1.00 91.94 95 GLU A C 1
ATOM 777 O O . GLU A 1 95 ? 12.520 -12.308 -10.067 1.00 91.94 95 GLU A O 1
ATOM 782 N N . LYS A 1 96 ? 12.190 -14.360 -9.214 1.00 93.50 96 LYS A N 1
ATOM 783 C CA . LYS A 1 96 ? 12.264 -13.911 -7.817 1.00 93.50 96 LYS A CA 1
ATOM 784 C C . LYS A 1 96 ? 13.582 -13.214 -7.525 1.00 93.50 96 LYS A C 1
ATOM 786 O O . LYS A 1 96 ? 13.574 -12.125 -6.975 1.00 93.50 96 LYS A O 1
ATOM 791 N N . LYS A 1 97 ? 14.697 -13.813 -7.952 1.00 92.56 97 LYS A N 1
ATOM 792 C CA . LYS A 1 97 ? 16.033 -13.250 -7.752 1.00 92.56 97 LYS A CA 1
ATOM 793 C C . LYS A 1 97 ? 16.209 -11.886 -8.429 1.00 92.56 9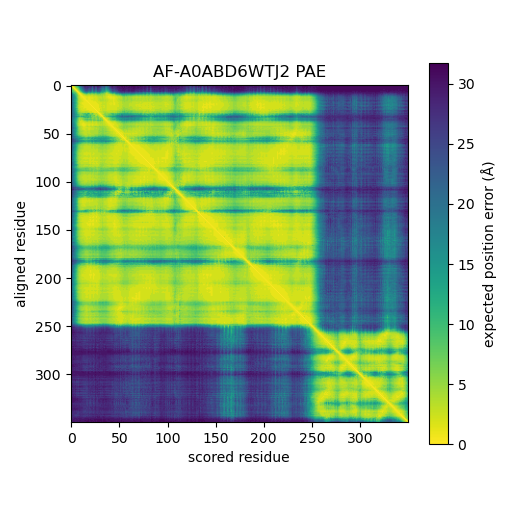7 LYS A C 1
ATOM 795 O O . LYS A 1 97 ? 16.918 -11.039 -7.906 1.00 92.56 97 LYS A O 1
ATOM 800 N N . GLN A 1 98 ? 15.583 -11.660 -9.587 1.00 90.94 98 GLN A N 1
ATOM 801 C CA . GLN A 1 98 ? 15.624 -10.357 -10.268 1.00 90.94 98 GLN A CA 1
ATOM 802 C C . GLN A 1 98 ? 14.799 -9.279 -9.554 1.00 90.94 98 GLN A C 1
ATOM 804 O O . GLN A 1 98 ? 15.076 -8.097 -9.721 1.00 90.94 98 GLN A O 1
ATOM 809 N N . LEU A 1 99 ? 13.793 -9.690 -8.784 1.00 92.25 99 LEU A N 1
ATOM 810 C CA . LEU A 1 99 ? 12.856 -8.829 -8.062 1.00 92.25 99 LEU A CA 1
ATOM 811 C C . LEU A 1 99 ? 13.154 -8.762 -6.555 1.00 92.25 99 LEU A C 1
ATOM 813 O O . LEU A 1 99 ? 12.342 -8.237 -5.794 1.00 92.25 99 LEU A O 1
ATOM 817 N N . GLU A 1 100 ? 14.260 -9.350 -6.106 1.00 92.50 100 GLU A N 1
ATOM 818 C CA . GLU A 1 100 ? 14.620 -9.438 -4.695 1.00 92.50 100 GLU A CA 1
ATOM 819 C C . GLU A 1 100 ? 15.103 -8.078 -4.179 1.00 92.50 100 GLU A C 1
ATOM 821 O O . GLU A 1 100 ? 16.038 -7.486 -4.717 1.00 92.50 100 GLU A O 1
ATOM 826 N N . LEU A 1 101 ? 14.464 -7.591 -3.117 1.00 89.56 101 LEU A N 1
ATOM 827 C CA . LEU A 1 101 ? 14.846 -6.372 -2.426 1.00 89.56 101 LEU A CA 1
ATOM 828 C C . LEU A 1 101 ? 15.991 -6.645 -1.457 1.00 89.56 101 LEU A C 1
ATOM 830 O O . LEU A 1 101 ? 15.895 -7.498 -0.572 1.00 89.56 101 LEU A O 1
ATOM 834 N N . VAL A 1 102 ? 17.038 -5.830 -1.550 1.00 86.62 102 VAL A N 1
ATOM 835 C CA . VAL A 1 102 ? 18.139 -5.834 -0.582 1.00 86.62 102 VAL A CA 1
ATOM 836 C C . VAL A 1 102 ? 18.041 -4.597 0.299 1.00 86.62 102 VAL A C 1
ATOM 838 O O . VAL A 1 102 ? 18.490 -3.518 -0.075 1.00 86.62 102 VAL A O 1
ATOM 841 N N . ILE A 1 103 ? 17.468 -4.762 1.491 1.00 84.81 103 ILE A N 1
ATOM 842 C CA . ILE A 1 103 ? 17.291 -3.664 2.447 1.00 84.81 103 ILE A CA 1
ATOM 843 C C . ILE A 1 103 ? 18.589 -3.420 3.223 1.00 84.81 103 ILE A C 1
ATOM 845 O O . ILE A 1 103 ? 19.063 -4.289 3.957 1.00 84.81 103 ILE A O 1
ATOM 849 N N . LYS A 1 104 ? 19.155 -2.220 3.085 1.00 81.50 104 LYS A N 1
ATOM 850 C CA . LYS A 1 104 ? 20.322 -1.763 3.855 1.00 81.50 104 LYS A CA 1
ATOM 851 C C . LYS A 1 104 ? 19.865 -1.008 5.100 1.00 81.50 104 LYS A C 1
ATOM 853 O O . LYS A 1 104 ? 18.891 -0.268 5.025 1.00 81.50 104 LYS A O 1
ATOM 858 N N . VAL A 1 105 ? 20.579 -1.178 6.216 1.00 80.25 105 VAL A N 1
ATOM 859 C CA . VAL A 1 105 ? 20.338 -0.457 7.479 1.00 80.25 105 VAL A CA 1
ATOM 860 C C . VAL A 1 105 ? 21.519 0.474 7.744 1.00 80.25 105 VAL A C 1
ATOM 862 O O . VAL A 1 105 ? 22.650 -0.002 7.852 1.00 80.25 105 VAL A O 1
ATOM 865 N N . ALA A 1 106 ? 21.273 1.784 7.811 1.00 74.94 106 ALA A N 1
ATOM 866 C CA . ALA A 1 106 ? 22.303 2.782 8.118 1.00 74.94 106 ALA A CA 1
ATOM 867 C C . ALA A 1 106 ? 22.482 3.007 9.635 1.00 74.94 106 ALA A C 1
ATOM 869 O O . ALA A 1 106 ? 21.660 2.576 10.444 1.00 74.94 106 ALA A O 1
ATOM 870 N N . GLU A 1 107 ? 23.577 3.668 10.026 1.00 64.38 107 GLU A N 1
ATOM 871 C CA . GLU A 1 107 ? 23.936 3.893 11.432 1.00 64.38 107 GLU A CA 1
ATOM 872 C C . GLU A 1 107 ? 23.261 5.147 12.030 1.00 64.38 107 GLU A C 1
ATOM 874 O O . GLU A 1 107 ? 23.141 6.179 11.371 1.00 64.38 107 GLU A O 1
ATOM 879 N N . GLY A 1 108 ? 22.820 5.073 13.294 1.00 55.62 108 GLY A N 1
ATOM 880 C CA . GLY A 1 108 ? 22.308 6.215 14.080 1.00 55.62 108 GLY A CA 1
ATOM 881 C C . GLY A 1 108 ? 20.793 6.457 13.994 1.00 55.62 108 GLY A C 1
ATOM 882 O O . GLY A 1 108 ? 20.206 7.055 14.893 1.00 55.62 108 GLY A O 1
ATOM 883 N N . CYS A 1 109 ? 20.140 5.927 12.964 1.00 54.62 109 CYS A N 1
ATOM 884 C CA . CYS A 1 109 ? 18.692 5.751 12.859 1.00 54.62 109 CYS A CA 1
ATOM 885 C C . CYS A 1 109 ? 18.433 4.540 11.964 1.00 54.62 109 CYS A C 1
ATOM 887 O O . CYS A 1 109 ? 19.246 4.251 11.090 1.00 54.62 109 CYS A O 1
ATOM 889 N N . SER A 1 110 ? 17.330 3.819 12.173 1.00 66.06 110 SER A N 1
ATOM 890 C CA . SER A 1 110 ? 17.008 2.683 11.306 1.00 66.06 110 SER A CA 1
ATOM 891 C C . SER A 1 110 ? 16.424 3.215 10.000 1.00 66.06 110 SER A C 1
ATOM 893 O O . SER A 1 110 ? 15.209 3.299 9.821 1.00 66.06 110 SER A O 1
ATOM 895 N N . GLU A 1 111 ? 17.319 3.695 9.141 1.00 69.06 111 GLU A N 1
ATOM 896 C CA . GLU A 1 111 ? 17.044 4.078 7.766 1.00 69.06 111 GLU A CA 1
ATOM 897 C C . GLU A 1 111 ? 17.205 2.841 6.893 1.00 69.06 111 GLU A C 1
ATOM 899 O O . GLU A 1 111 ? 18.267 2.217 6.842 1.00 69.06 111 GLU A O 1
ATOM 904 N N . PHE A 1 112 ? 16.099 2.475 6.269 1.00 73.31 112 PHE A N 1
ATOM 905 C CA . PHE A 1 112 ? 15.930 1.339 5.401 1.00 73.31 112 PHE A CA 1
ATOM 906 C C . PHE A 1 112 ? 15.743 1.853 3.984 1.00 73.31 112 PHE A C 1
ATOM 908 O O . PHE A 1 112 ? 14.817 2.618 3.702 1.00 73.31 112 PHE A O 1
ATOM 915 N N . GLY A 1 113 ? 16.605 1.392 3.092 1.00 67.94 113 GLY A N 1
ATOM 916 C CA . GLY A 1 113 ? 16.465 1.623 1.666 1.00 67.94 113 GLY A CA 1
ATOM 917 C C . GLY A 1 113 ? 16.849 0.380 0.892 1.00 67.94 113 GLY A C 1
ATOM 918 O O . GLY A 1 113 ? 17.742 -0.362 1.311 1.00 67.94 113 GLY A O 1
ATOM 919 N N . ASP A 1 114 ? 16.190 0.154 -0.238 1.00 75.31 114 ASP A N 1
ATOM 920 C CA . ASP A 1 114 ? 16.620 -0.874 -1.185 1.00 75.31 114 ASP A CA 1
ATOM 921 C C . ASP A 1 114 ? 17.797 -0.392 -2.052 1.00 75.31 114 ASP A C 1
ATOM 923 O O . ASP A 1 114 ? 18.484 -1.196 -2.677 1.00 75.31 114 ASP A O 1
ATOM 927 N N . GLY A 1 115 ? 18.045 0.924 -2.084 1.00 71.69 115 GLY A N 1
ATOM 928 C CA . GLY A 1 115 ? 19.162 1.538 -2.801 1.00 71.69 115 GLY A CA 1
ATOM 929 C C . GLY A 1 115 ? 19.184 1.198 -4.292 1.00 71.69 115 GLY A C 1
ATOM 930 O O . GLY A 1 115 ? 20.273 1.069 -4.849 1.00 71.69 115 GLY A O 1
ATOM 931 N N . GLY A 1 116 ? 18.013 0.972 -4.899 1.00 75.31 116 GLY A N 1
ATOM 932 C CA . GLY A 1 116 ? 17.901 0.529 -6.288 1.00 75.31 116 GLY A CA 1
ATOM 933 C C . GLY A 1 116 ? 18.434 -0.887 -6.517 1.00 75.31 116 GLY A C 1
ATOM 934 O O . GLY A 1 116 ? 19.010 -1.168 -7.565 1.00 75.31 116 GLY A O 1
ATOM 935 N N . SER A 1 117 ? 18.298 -1.779 -5.526 1.00 81.44 117 SER A N 1
ATOM 936 C CA . SER A 1 117 ? 18.788 -3.167 -5.607 1.00 81.44 117 SER A CA 1
ATOM 937 C C . SER A 1 117 ? 18.250 -3.936 -6.819 1.00 81.44 117 SER A C 1
ATOM 939 O O . SER A 1 117 ? 18.949 -4.790 -7.367 1.00 81.44 117 SER A O 1
ATOM 941 N N . ILE A 1 118 ? 17.044 -3.590 -7.274 1.00 85.06 118 ILE A N 1
ATOM 942 C CA . ILE A 1 118 ? 16.438 -4.124 -8.491 1.00 85.06 118 ILE A CA 1
ATOM 943 C C . ILE A 1 118 ? 16.874 -3.275 -9.691 1.00 85.06 118 ILE A C 1
ATOM 945 O O . ILE A 1 118 ? 16.627 -2.070 -9.750 1.00 85.06 118 ILE A O 1
ATOM 949 N N . ASN A 1 119 ? 17.458 -3.918 -10.706 1.00 88.56 119 ASN A N 1
ATOM 950 C CA . ASN A 1 119 ? 17.780 -3.260 -11.973 1.00 88.56 119 ASN A CA 1
ATOM 951 C C . ASN A 1 119 ? 16.542 -3.197 -12.883 1.00 88.56 119 ASN A C 1
ATOM 953 O O . ASN A 1 119 ? 16.364 -4.020 -13.785 1.00 88.56 119 ASN A O 1
ATOM 957 N N . TRP A 1 120 ? 15.684 -2.207 -12.633 1.00 89.19 120 TRP A N 1
ATOM 958 C CA . TRP A 1 120 ? 14.434 -2.000 -13.369 1.00 89.19 120 TRP A CA 1
ATOM 959 C C . TRP A 1 120 ? 14.641 -1.795 -14.868 1.00 89.19 120 TRP A C 1
ATOM 961 O O . TRP A 1 120 ? 13.873 -2.332 -15.660 1.00 89.19 120 TRP A O 1
ATOM 971 N N . THR A 1 121 ? 15.705 -1.097 -15.269 1.00 90.25 121 THR A N 1
ATOM 972 C CA . THR A 1 121 ? 16.045 -0.885 -16.684 1.00 90.25 121 THR A CA 1
ATOM 973 C C . THR A 1 121 ? 16.257 -2.211 -17.412 1.00 90.25 121 THR A C 1
ATOM 975 O O . THR A 1 121 ? 15.637 -2.460 -18.445 1.00 90.25 121 THR A O 1
ATOM 978 N N . GLU A 1 122 ? 17.097 -3.094 -16.872 1.00 89.31 122 GLU A N 1
ATOM 979 C CA . GLU A 1 122 ? 17.370 -4.387 -17.508 1.00 89.31 122 GLU A CA 1
ATOM 980 C C . GLU A 1 122 ? 16.168 -5.336 -17.430 1.00 89.31 122 GLU A C 1
ATOM 982 O O . GLU A 1 122 ? 15.874 -6.039 -18.400 1.00 89.31 122 GLU A O 1
ATOM 987 N N . LEU A 1 123 ? 15.416 -5.307 -16.324 1.00 88.12 123 LEU A N 1
ATOM 988 C CA . LEU A 1 123 ? 14.184 -6.081 -16.176 1.00 88.12 123 LEU A CA 1
ATOM 989 C C . LEU A 1 123 ? 13.134 -5.675 -17.223 1.00 88.12 123 LEU A C 1
ATOM 991 O O . LEU A 1 123 ? 12.576 -6.541 -17.896 1.00 88.12 123 LEU A O 1
ATOM 995 N N . PHE A 1 124 ? 12.899 -4.375 -17.421 1.00 88.25 124 PHE A N 1
ATOM 996 C CA . PHE A 1 124 ? 11.956 -3.883 -18.430 1.00 88.25 124 PHE A CA 1
ATOM 997 C C . PHE A 1 124 ? 12.402 -4.226 -19.849 1.00 88.25 124 PHE A C 1
ATOM 999 O O . PHE A 1 124 ? 11.594 -4.741 -20.622 1.00 88.25 124 PHE A O 1
ATOM 1006 N N . LYS A 1 125 ? 13.679 -4.007 -20.191 1.00 87.50 125 LYS A N 1
ATOM 1007 C CA . LYS A 1 125 ? 14.216 -4.370 -21.514 1.00 87.50 125 LYS A CA 1
ATOM 1008 C C . LYS A 1 125 ? 14.017 -5.854 -21.816 1.00 87.50 125 LYS A C 1
ATOM 1010 O O . LYS A 1 125 ? 13.561 -6.200 -22.904 1.00 87.50 125 LYS A O 1
ATOM 1015 N N . ALA A 1 126 ? 14.317 -6.727 -20.853 1.00 85.88 126 ALA A N 1
ATOM 1016 C CA . ALA A 1 126 ? 14.142 -8.168 -21.012 1.00 85.88 126 ALA A CA 1
ATOM 1017 C C . ALA A 1 126 ? 12.668 -8.559 -21.214 1.00 85.88 126 ALA A C 1
ATOM 1019 O O . ALA A 1 126 ? 12.368 -9.451 -22.011 1.00 85.88 126 ALA A O 1
ATOM 1020 N N . LEU A 1 127 ? 11.743 -7.891 -20.519 1.00 84.56 127 LEU A N 1
ATOM 1021 C CA . LEU A 1 127 ? 10.311 -8.166 -20.628 1.00 84.56 127 LEU A CA 1
ATOM 1022 C C . LEU A 1 127 ? 9.720 -7.692 -21.955 1.00 84.56 127 LEU A C 1
ATOM 1024 O O . LEU A 1 127 ? 9.028 -8.472 -22.606 1.00 84.56 127 LEU A O 1
ATOM 1028 N N . ILE A 1 128 ? 10.037 -6.466 -22.378 1.00 83.31 128 ILE A N 1
ATOM 1029 C CA . ILE A 1 128 ? 9.586 -5.916 -23.666 1.00 83.31 128 ILE A CA 1
ATOM 1030 C C . ILE A 1 128 ? 10.098 -6.788 -24.813 1.00 83.31 128 ILE A C 1
ATOM 1032 O O . ILE A 1 128 ? 9.321 -7.162 -25.682 1.00 83.31 128 ILE A O 1
ATOM 1036 N N . ALA A 1 129 ? 11.373 -7.195 -24.779 1.00 82.44 129 ALA A N 1
ATOM 1037 C CA . ALA A 1 129 ? 11.953 -8.051 -25.813 1.00 82.44 129 ALA A CA 1
ATOM 1038 C C . ALA A 1 129 ? 11.287 -9.438 -25.899 1.00 82.44 129 ALA A C 1
ATOM 1040 O O . ALA A 1 129 ? 11.223 -10.032 -26.974 1.00 82.44 129 ALA A O 1
ATOM 1041 N N . LYS A 1 130 ? 10.808 -9.978 -24.771 1.00 79.31 130 LYS A N 1
ATOM 1042 C CA . LYS A 1 130 ? 10.161 -11.297 -24.715 1.00 79.31 130 LYS A CA 1
ATOM 1043 C C . LYS A 1 130 ? 8.683 -11.241 -25.101 1.00 79.31 130 LYS A C 1
ATOM 1045 O O . LYS A 1 130 ? 8.165 -12.201 -25.668 1.00 79.31 130 LYS A O 1
ATOM 1050 N N . MET A 1 131 ? 7.993 -10.167 -24.728 1.00 76.38 131 MET A N 1
ATOM 1051 C CA . MET A 1 131 ? 6.559 -10.003 -24.928 1.00 76.38 131 MET A CA 1
ATOM 1052 C C . MET A 1 131 ? 6.226 -8.509 -25.057 1.00 76.38 131 MET A C 1
ATOM 1054 O O . MET A 1 131 ? 5.816 -7.892 -24.070 1.00 76.38 131 MET A O 1
ATOM 1058 N N . PRO A 1 132 ? 6.375 -7.912 -26.253 1.00 74.88 132 PRO A N 1
ATOM 1059 C CA . PRO A 1 132 ? 6.019 -6.518 -26.475 1.00 74.88 132 PRO A CA 1
ATOM 1060 C C . PRO A 1 132 ? 4.494 -6.396 -26.429 1.00 74.88 132 PRO A C 1
ATOM 1062 O O . PRO A 1 132 ? 3.779 -6.632 -27.400 1.00 74.88 132 PRO A O 1
ATOM 1065 N N . SER A 1 133 ? 3.974 -6.096 -2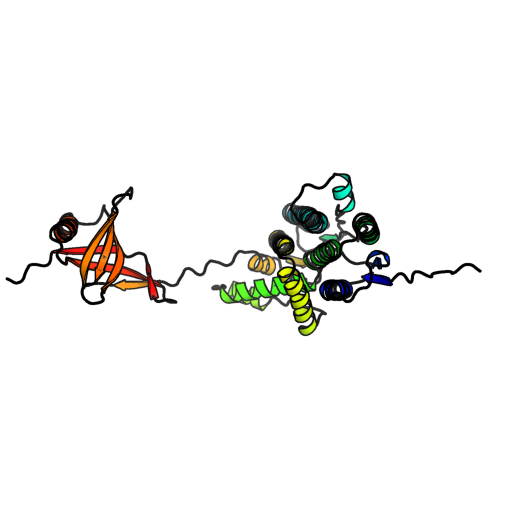5.243 1.00 84.50 133 SER A N 1
ATOM 1066 C CA . SER A 1 133 ? 2.551 -5.911 -24.997 1.00 84.50 133 SER A CA 1
ATOM 1067 C C . SER A 1 133 ? 2.335 -4.604 -24.266 1.00 84.50 133 SER A C 1
ATOM 1069 O O . SER A 1 133 ? 2.967 -4.305 -23.252 1.00 84.50 133 SER A O 1
ATOM 1071 N N . LYS A 1 134 ? 1.377 -3.828 -24.759 1.00 87.25 134 LYS A N 1
ATOM 1072 C CA . LYS A 1 134 ? 0.989 -2.575 -24.127 1.00 87.25 134 LYS A CA 1
ATOM 1073 C C . LYS A 1 134 ? 0.420 -2.809 -22.727 1.00 87.25 134 LYS A C 1
ATOM 1075 O O . LYS A 1 134 ? 0.722 -2.062 -21.803 1.00 87.25 134 LYS A O 1
ATOM 1080 N N . TYR A 1 135 ? -0.347 -3.888 -22.564 1.00 87.81 135 TYR A N 1
ATOM 1081 C CA . TYR A 1 135 ? -0.900 -4.294 -21.274 1.00 87.81 135 TYR A CA 1
ATOM 1082 C C . TYR A 1 135 ? 0.199 -4.609 -20.255 1.00 87.81 135 TYR A C 1
ATOM 1084 O O . TYR A 1 135 ? 0.095 -4.191 -19.108 1.00 87.81 135 TYR A O 1
ATOM 1092 N N . LEU A 1 136 ? 1.270 -5.292 -20.678 1.00 88.94 136 LEU A N 1
ATOM 1093 C CA . LEU A 1 136 ? 2.424 -5.588 -19.825 1.00 88.94 136 LEU A CA 1
ATOM 1094 C C . LEU A 1 136 ? 3.037 -4.289 -19.282 1.00 88.94 136 LEU A C 1
ATOM 1096 O O . LEU A 1 136 ? 3.235 -4.157 -18.077 1.00 88.94 136 LEU A O 1
ATOM 1100 N N . LEU A 1 137 ? 3.305 -3.321 -20.162 1.00 90.50 137 LEU A N 1
ATOM 1101 C CA . LEU A 1 137 ? 3.880 -2.033 -19.770 1.00 90.50 137 LEU A CA 1
ATOM 1102 C C . LEU A 1 137 ? 2.964 -1.261 -18.823 1.00 90.50 137 LEU A C 1
ATOM 1104 O O . LEU A 1 137 ? 3.431 -0.775 -17.797 1.00 90.50 137 LEU A O 1
ATOM 1108 N N . ILE A 1 138 ? 1.665 -1.199 -19.132 1.00 92.69 138 ILE A N 1
ATOM 1109 C CA . ILE A 1 138 ? 0.664 -0.592 -18.249 1.00 92.69 138 ILE A CA 1
ATOM 1110 C C . ILE A 1 138 ? 0.694 -1.280 -16.883 1.00 92.69 138 ILE A C 1
ATOM 1112 O O . ILE A 1 138 ? 0.866 -0.607 -15.875 1.00 92.69 138 ILE A O 1
ATOM 1116 N N . GLY A 1 139 ? 0.610 -2.612 -16.839 1.00 92.81 139 GLY A N 1
ATOM 1117 C CA . GLY A 1 139 ? 0.583 -3.381 -15.599 1.00 92.81 139 GLY A CA 1
ATOM 1118 C C . GLY A 1 139 ? 1.814 -3.158 -14.722 1.00 92.81 139 GLY A C 1
ATOM 1119 O O . GLY A 1 139 ? 1.669 -2.938 -13.520 1.00 92.81 139 GLY A O 1
ATOM 1120 N N . ILE A 1 140 ? 3.019 -3.169 -15.305 1.00 92.06 140 ILE A N 1
ATOM 1121 C CA . ILE A 1 140 ? 4.251 -2.952 -14.536 1.00 92.06 140 ILE A CA 1
ATOM 1122 C C . ILE A 1 140 ? 4.347 -1.493 -14.078 1.00 92.06 140 ILE A C 1
ATOM 1124 O O . ILE A 1 140 ? 4.647 -1.257 -12.912 1.00 92.06 140 ILE A O 1
ATOM 1128 N N . MET A 1 141 ? 4.044 -0.516 -14.939 1.00 94.88 141 MET A N 1
ATOM 1129 C CA . MET A 1 141 ? 4.061 0.899 -14.549 1.00 94.88 141 MET A CA 1
ATOM 1130 C C . MET A 1 141 ? 3.035 1.204 -13.454 1.00 94.88 141 MET A C 1
ATOM 1132 O O . MET A 1 141 ? 3.366 1.892 -12.493 1.00 94.88 141 MET A O 1
ATOM 1136 N N . THR A 1 142 ? 1.827 0.637 -13.542 1.00 95.19 142 THR A N 1
ATOM 1137 C CA . THR A 1 142 ? 0.807 0.707 -12.485 1.00 95.19 142 THR A CA 1
ATOM 1138 C C . THR A 1 142 ? 1.325 0.111 -11.183 1.00 95.19 142 THR A C 1
ATOM 1140 O O . THR A 1 142 ? 1.227 0.740 -10.136 1.00 95.19 142 THR A O 1
ATOM 1143 N N . PHE A 1 143 ? 1.930 -1.073 -11.228 1.00 93.88 143 PHE A N 1
ATOM 1144 C CA . PHE A 1 143 ? 2.567 -1.665 -10.056 1.00 93.88 143 PHE A CA 1
ATOM 1145 C C . PHE A 1 143 ? 3.639 -0.743 -9.445 1.00 93.88 143 PHE A C 1
ATOM 1147 O O . PHE A 1 143 ? 3.632 -0.541 -8.228 1.00 93.88 143 PHE A O 1
ATOM 1154 N N . LEU A 1 144 ? 4.511 -0.149 -10.264 1.00 94.50 144 LEU A N 1
ATOM 1155 C CA . LEU A 1 144 ? 5.576 0.725 -9.780 1.00 94.50 144 LEU A CA 1
ATOM 1156 C C . LEU A 1 144 ? 5.037 1.971 -9.073 1.00 94.50 144 LEU A C 1
ATOM 1158 O O . LEU A 1 144 ? 5.457 2.248 -7.951 1.00 94.50 144 LEU A O 1
ATOM 1162 N N . VAL A 1 145 ? 4.081 2.687 -9.675 1.00 95.44 145 VAL A N 1
ATOM 1163 C CA . VAL A 1 145 ? 3.502 3.887 -9.041 1.00 95.44 145 VAL A CA 1
ATOM 1164 C C . VAL A 1 145 ? 2.723 3.541 -7.770 1.00 95.44 145 VAL A C 1
ATOM 1166 O O . VAL A 1 145 ? 2.781 4.279 -6.796 1.00 95.44 145 VAL A O 1
ATOM 1169 N N . LEU A 1 146 ? 2.057 2.383 -7.718 1.00 95.19 146 LEU A N 1
ATOM 1170 C CA . LEU A 1 146 ? 1.294 1.978 -6.535 1.00 95.19 146 LEU A CA 1
ATOM 1171 C C . LEU A 1 146 ? 2.187 1.599 -5.346 1.00 95.19 146 LEU A C 1
ATOM 1173 O O . LEU A 1 146 ? 1.797 1.847 -4.208 1.00 95.19 146 LEU A O 1
ATOM 1177 N N . TYR A 1 147 ? 3.341 0.964 -5.569 1.00 93.25 147 TYR A N 1
ATOM 1178 C CA . TYR A 1 147 ? 4.227 0.509 -4.484 1.00 93.25 147 TYR A CA 1
ATOM 1179 C C . TYR A 1 147 ? 5.332 1.508 -4.127 1.00 93.25 147 TYR A C 1
ATOM 1181 O O . TYR A 1 147 ? 5.716 1.600 -2.960 1.00 93.25 147 TYR A O 1
ATOM 1189 N N . PHE A 1 148 ? 5.847 2.240 -5.115 1.00 92.50 148 PHE A N 1
ATOM 1190 C CA . PHE A 1 148 ? 6.999 3.130 -4.964 1.00 92.50 148 PHE A CA 1
ATOM 1191 C C . PHE A 1 148 ? 6.659 4.611 -5.167 1.00 92.50 148 PHE A C 1
ATOM 1193 O O . PHE A 1 148 ? 7.526 5.456 -4.961 1.00 92.50 148 PHE A O 1
ATOM 1200 N N . GLY A 1 149 ? 5.426 4.935 -5.565 1.00 91.19 149 GLY A N 1
ATOM 1201 C CA . GLY A 1 149 ? 4.957 6.312 -5.672 1.00 91.19 149 GLY A CA 1
ATOM 1202 C C . GLY A 1 149 ? 4.624 6.913 -4.308 1.00 91.19 149 GLY A C 1
ATOM 1203 O O . GLY A 1 149 ? 3.860 6.341 -3.523 1.00 91.19 149 GLY A O 1
ATOM 1204 N N . GLU A 1 150 ? 5.193 8.081 -4.027 1.00 89.06 150 GLU A N 1
ATOM 1205 C CA . GLU A 1 150 ? 4.881 8.875 -2.845 1.00 89.06 150 GLU A CA 1
ATOM 1206 C C . GLU A 1 150 ? 3.469 9.465 -2.950 1.00 89.06 150 GLU A C 1
ATOM 1208 O O . GLU A 1 150 ? 2.703 9.388 -1.989 1.00 89.06 150 GLU A O 1
ATOM 1213 N N . GLY A 1 151 ? 3.076 9.975 -4.119 1.00 89.50 151 GLY A N 1
ATOM 1214 C CA . GLY A 1 151 ? 1.760 10.569 -4.346 1.00 89.50 151 GLY A CA 1
ATOM 1215 C C . GLY A 1 151 ? 0.609 9.592 -4.093 1.00 89.50 151 GLY A C 1
ATOM 1216 O O . GLY A 1 151 ? -0.373 9.947 -3.438 1.00 89.50 151 GLY A O 1
ATOM 1217 N N . PHE A 1 152 ? 0.748 8.332 -4.521 1.00 91.44 152 PHE A N 1
ATOM 1218 C CA . PHE A 1 152 ? -0.259 7.304 -4.229 1.00 91.44 152 PHE A CA 1
ATOM 1219 C C . PHE A 1 152 ? -0.340 6.980 -2.728 1.00 91.44 152 PHE A C 1
ATOM 1221 O O . PHE A 1 152 ? -1.433 6.838 -2.176 1.00 91.44 152 PHE A O 1
ATOM 1228 N N . TYR A 1 153 ? 0.804 6.887 -2.043 1.00 91.56 153 TYR A N 1
ATOM 1229 C CA . TYR A 1 153 ? 0.826 6.667 -0.596 1.00 91.56 153 TYR A CA 1
ATOM 1230 C C . TYR A 1 153 ? 0.199 7.841 0.170 1.00 91.56 153 TYR A C 1
ATOM 1232 O O . TYR A 1 153 ? -0.570 7.629 1.109 1.00 91.56 153 TYR A O 1
ATOM 1240 N N . GLN A 1 154 ? 0.469 9.076 -0.249 1.00 90.00 154 GLN A N 1
ATOM 1241 C CA . GLN A 1 154 ? -0.131 10.279 0.324 1.00 90.00 154 GLN A CA 1
ATOM 1242 C C . GLN A 1 154 ? -1.655 10.305 0.156 1.00 90.00 154 GLN A C 1
ATOM 1244 O O . GLN A 1 154 ? -2.357 10.577 1.132 1.00 90.00 154 GLN A O 1
ATOM 1249 N N . ASP A 1 155 ? -2.169 9.987 -1.037 1.00 90.00 155 ASP A N 1
ATOM 1250 C CA . ASP A 1 155 ? -3.614 9.882 -1.292 1.00 90.00 155 ASP A CA 1
ATOM 1251 C C . ASP A 1 155 ? -4.257 8.825 -0.384 1.00 90.00 155 ASP A C 1
ATOM 1253 O O . ASP A 1 155 ? -5.230 9.102 0.318 1.00 90.00 155 ASP A O 1
ATOM 1257 N N . TYR A 1 156 ? -3.638 7.645 -0.289 1.00 91.88 156 TYR A N 1
ATOM 1258 C CA . TYR A 1 156 ? -4.091 6.584 0.607 1.00 91.88 156 TYR A CA 1
ATOM 1259 C C . TYR A 1 156 ? -4.120 7.018 2.082 1.00 91.88 156 TYR A C 1
ATOM 1261 O O . TYR A 1 156 ? -5.086 6.741 2.800 1.00 91.88 156 TYR A O 1
ATOM 1269 N N . LEU A 1 157 ? -3.090 7.725 2.557 1.00 91.81 157 LEU A N 1
ATOM 1270 C CA . LEU A 1 157 ? -3.076 8.276 3.913 1.00 91.81 157 LEU A CA 1
ATOM 1271 C C . LEU A 1 157 ? -4.149 9.350 4.114 1.00 91.81 157 LEU A C 1
ATOM 1273 O O . LEU A 1 157 ? -4.719 9.424 5.204 1.00 91.81 157 LEU A O 1
ATOM 1277 N N . GLY A 1 158 ? -4.430 10.162 3.094 1.00 90.50 158 GLY A N 1
ATOM 1278 C CA . GLY A 1 158 ? -5.513 11.142 3.094 1.00 90.50 158 GLY A CA 1
ATOM 1279 C C . GLY A 1 158 ? -6.879 10.476 3.253 1.00 90.50 158 GLY A C 1
ATOM 1280 O O . GLY A 1 158 ? -7.643 10.849 4.146 1.00 90.50 158 GLY A O 1
ATOM 1281 N N . ASP A 1 159 ? -7.140 9.428 2.471 1.00 90.12 159 ASP A N 1
ATOM 1282 C CA . ASP A 1 159 ? -8.364 8.628 2.557 1.00 90.12 159 ASP A CA 1
ATOM 1283 C C . ASP A 1 159 ? -8.498 7.960 3.935 1.00 90.12 159 ASP A C 1
ATOM 1285 O O . ASP A 1 159 ? -9.556 8.033 4.568 1.00 90.12 159 ASP A O 1
ATOM 1289 N N . LEU A 1 160 ? -7.417 7.365 4.457 1.00 90.12 160 LEU A N 1
ATOM 1290 C CA . LEU A 1 160 ? -7.407 6.810 5.811 1.00 90.12 160 LEU A CA 1
ATOM 1291 C C . LEU A 1 160 ? -7.693 7.886 6.856 1.00 90.12 160 LEU A C 1
ATOM 1293 O O . LEU A 1 160 ? -8.539 7.675 7.724 1.00 90.12 160 LEU A O 1
ATOM 1297 N N . LYS A 1 161 ? -7.009 9.031 6.786 1.00 91.06 161 LYS A N 1
ATOM 1298 C CA . LYS A 1 161 ? -7.205 10.153 7.708 1.00 91.06 161 LYS A CA 1
ATOM 1299 C C . LYS A 1 161 ? -8.670 10.579 7.713 1.00 91.06 161 LYS A C 1
ATOM 1301 O O . LYS A 1 161 ? -9.270 10.615 8.784 1.00 91.06 161 LYS A O 1
ATOM 1306 N N . HIS A 1 162 ? -9.263 10.801 6.542 1.00 88.88 162 HIS A N 1
ATOM 1307 C CA . HIS A 1 162 ? -10.665 11.189 6.414 1.00 88.88 162 HIS A CA 1
ATOM 1308 C C . HIS A 1 162 ? -11.613 10.151 7.037 1.00 88.88 162 HIS A C 1
ATOM 1310 O O . HIS A 1 162 ? -12.487 10.489 7.836 1.00 88.88 162 HIS A O 1
ATOM 1316 N N . GLN A 1 163 ? -11.398 8.860 6.765 1.00 88.00 163 GLN A N 1
ATOM 1317 C CA . GLN A 1 163 ? -12.179 7.782 7.384 1.00 88.00 163 GLN A CA 1
ATOM 1318 C C . GLN A 1 163 ? -12.043 7.760 8.917 1.00 88.00 163 GLN A C 1
ATOM 1320 O O . GLN A 1 163 ? -13.004 7.443 9.631 1.00 88.00 163 GLN A O 1
ATOM 1325 N N . ARG A 1 164 ? -10.864 8.103 9.453 1.00 87.44 164 ARG A N 1
ATOM 1326 C CA . ARG A 1 164 ? -10.647 8.227 10.902 1.00 87.44 164 ARG A CA 1
ATOM 1327 C C . ARG A 1 164 ? -11.320 9.445 11.496 1.00 87.44 164 ARG A C 1
ATOM 1329 O O . ARG A 1 164 ? -11.910 9.314 12.560 1.00 87.44 164 ARG A O 1
ATOM 1336 N N . GLU A 1 165 ? -11.305 10.587 10.824 1.00 86.81 165 GLU A N 1
ATOM 1337 C CA . GLU A 1 165 ? -12.014 11.786 11.289 1.00 86.81 165 GLU A CA 1
ATOM 1338 C C . GLU A 1 165 ? -13.512 11.517 11.458 1.00 86.81 165 GLU A C 1
ATOM 1340 O O . GLU A 1 165 ? -14.099 11.902 12.468 1.00 86.81 165 GLU A O 1
ATOM 1345 N N . LEU A 1 166 ? -14.110 10.781 10.516 1.00 85.19 166 LEU A N 1
ATOM 1346 C CA . LEU A 1 166 ? -15.527 10.413 10.558 1.00 85.19 166 LEU A CA 1
ATOM 1347 C C . LEU A 1 166 ? -15.873 9.400 11.662 1.00 85.19 166 LEU A C 1
ATOM 1349 O O . LEU A 1 166 ? -17.009 9.374 12.131 1.00 85.19 166 LEU A O 1
ATOM 1353 N N . SER A 1 167 ? -14.924 8.550 12.066 1.00 82.75 167 SER A N 1
ATOM 1354 C CA . SER A 1 167 ? -15.156 7.470 13.041 1.00 82.75 167 SER A CA 1
ATOM 1355 C C . SER A 1 167 ? -14.594 7.745 14.441 1.00 82.75 167 SER A C 1
ATOM 1357 O O . SER A 1 167 ? -14.936 7.029 15.385 1.00 82.75 167 SER A O 1
ATOM 1359 N N . ALA A 1 168 ? -13.762 8.775 14.611 1.00 83.94 168 ALA A N 1
ATOM 1360 C CA . ALA A 1 168 ? -13.126 9.099 15.881 1.00 83.94 168 ALA A CA 1
ATOM 1361 C C . ALA A 1 168 ? -14.137 9.641 16.900 1.00 83.94 168 ALA A C 1
ATOM 1363 O O . ALA A 1 168 ? -14.694 10.731 16.759 1.00 83.94 168 ALA A O 1
ATOM 1364 N N . THR A 1 169 ? -14.325 8.907 17.996 1.00 80.19 169 THR A N 1
ATOM 1365 C CA . THR A 1 169 ? -15.204 9.327 19.100 1.00 80.19 169 THR A CA 1
ATOM 1366 C C . THR A 1 169 ? -14.436 9.971 20.249 1.00 80.19 169 THR A C 1
ATOM 1368 O O . THR A 1 169 ? -15.004 10.750 21.010 1.00 80.19 169 THR A O 1
ATOM 1371 N N . LYS A 1 170 ? -13.153 9.627 20.417 1.00 86.25 170 LYS A N 1
ATOM 1372 C CA . LYS A 1 170 ? -12.323 10.092 21.533 1.00 86.25 170 LYS A CA 1
ATOM 1373 C C . LYS A 1 170 ? -11.599 11.381 21.169 1.00 86.25 170 LYS A C 1
ATOM 1375 O O . LYS A 1 170 ? -10.999 11.468 20.104 1.00 86.25 170 LYS A O 1
ATOM 1380 N N . GLU A 1 171 ? -11.568 12.329 22.099 1.00 87.12 171 GLU A N 1
ATOM 1381 C CA . GLU A 1 171 ? -10.909 13.622 21.882 1.00 87.12 171 GLU A CA 1
ATOM 1382 C C . GLU A 1 171 ? -9.405 13.482 21.616 1.00 87.12 171 GLU A C 1
ATOM 1384 O O . GLU A 1 171 ? -8.857 14.141 20.740 1.00 87.12 171 GLU A O 1
ATOM 1389 N N . THR A 1 172 ? -8.741 12.546 22.297 1.00 86.38 172 THR A N 1
ATOM 1390 C CA . THR A 1 172 ? -7.316 12.258 22.080 1.00 86.38 172 THR A CA 1
ATOM 1391 C C . THR A 1 172 ? -7.031 11.694 20.688 1.00 86.38 172 THR A C 1
ATOM 1393 O O . THR A 1 172 ? -6.015 12.023 20.086 1.00 86.38 172 THR A O 1
ATOM 1396 N N . GLU A 1 173 ? -7.931 10.865 20.158 1.00 85.88 173 GLU A N 1
ATOM 1397 C CA . GLU A 1 173 ? -7.824 10.315 18.807 1.00 85.88 173 GLU A CA 1
ATOM 1398 C C . GLU A 1 173 ? -8.042 11.415 17.764 1.00 85.88 173 GLU A C 1
ATOM 1400 O O . GLU A 1 173 ? -7.229 11.557 16.855 1.00 85.88 173 GLU A O 1
ATOM 1405 N N . LYS A 1 174 ? -9.065 12.260 17.952 1.00 87.06 174 LYS A N 1
ATOM 1406 C CA . LYS A 1 174 ? -9.311 13.433 17.101 1.00 87.06 174 LYS A CA 1
ATOM 1407 C C . LYS A 1 174 ? -8.110 14.374 17.063 1.00 87.06 174 LYS A C 1
ATOM 1409 O O . LYS A 1 174 ? -7.693 14.765 15.978 1.00 87.06 174 LYS A O 1
ATOM 1414 N N . ALA A 1 175 ? -7.520 14.683 18.219 1.00 88.50 175 ALA A N 1
ATOM 1415 C CA . ALA A 1 175 ? -6.342 15.541 18.306 1.00 88.50 175 ALA A CA 1
ATOM 1416 C C . ALA A 1 175 ? -5.139 14.947 17.552 1.00 88.50 175 ALA A C 1
ATOM 1418 O O . ALA A 1 175 ? -4.475 15.656 16.798 1.00 88.50 175 ALA A O 1
ATOM 1419 N N . LEU A 1 176 ? -4.890 13.637 17.694 1.00 88.12 176 LEU A N 1
ATOM 1420 C CA . LEU A 1 176 ? -3.829 12.953 16.948 1.00 88.12 176 LEU A CA 1
ATOM 1421 C C . LEU A 1 176 ? -4.064 13.013 15.438 1.00 88.12 176 LEU A C 1
ATOM 1423 O O . LEU A 1 176 ? -3.117 13.288 14.706 1.00 88.12 176 LEU A O 1
ATOM 1427 N N . ILE A 1 177 ? -5.300 12.780 14.983 1.00 88.00 177 ILE A N 1
ATOM 1428 C CA . ILE A 1 177 ? -5.667 12.792 13.560 1.00 88.00 177 ILE A CA 1
ATOM 1429 C C . ILE A 1 177 ? -5.542 14.198 12.966 1.00 88.00 177 ILE A C 1
ATOM 1431 O O . ILE A 1 177 ? -4.962 14.364 11.894 1.00 88.00 177 ILE A O 1
ATOM 1435 N N . GLN A 1 178 ? -6.026 15.221 13.672 1.00 87.12 178 GLN A N 1
ATOM 1436 C CA . GLN A 1 178 ? -5.912 16.618 13.241 1.00 87.12 178 GLN A CA 1
ATOM 1437 C C . GLN A 1 178 ? -4.450 17.067 13.144 1.00 87.12 178 GLN A C 1
ATOM 1439 O O . GLN A 1 178 ? -4.096 17.792 12.216 1.00 87.12 178 GLN A O 1
ATOM 1444 N N . ALA A 1 179 ? -3.591 16.582 14.045 1.00 86.50 179 ALA A N 1
ATOM 1445 C CA . ALA A 1 179 ? -2.156 16.848 14.025 1.00 86.50 179 ALA A CA 1
ATOM 1446 C C . ALA A 1 179 ? -1.398 16.117 12.897 1.00 86.50 179 ALA A C 1
ATOM 1448 O O . ALA A 1 179 ? -0.205 16.361 12.715 1.00 86.50 179 ALA A O 1
ATOM 1449 N N . ILE A 1 180 ? -2.038 15.212 12.142 1.00 85.94 180 ILE A N 1
ATOM 1450 C CA . ILE A 1 180 ? -1.415 14.583 10.970 1.00 85.94 180 ILE A CA 1
ATOM 1451 C C . ILE A 1 180 ? -1.334 15.620 9.852 1.00 85.94 180 ILE A C 1
ATOM 1453 O O . ILE A 1 180 ? -2.334 15.932 9.195 1.00 85.94 180 ILE A O 1
ATOM 1457 N N . SER A 1 181 ? -0.128 16.121 9.609 1.00 77.88 181 SER A N 1
ATOM 1458 C CA . SER A 1 181 ? 0.213 16.888 8.417 1.00 77.88 181 SER A CA 1
ATOM 1459 C C . SER A 1 181 ? 0.839 15.962 7.379 1.00 77.88 181 SER A C 1
ATOM 1461 O O . SER A 1 181 ? 1.973 15.515 7.548 1.00 77.88 181 SER A O 1
ATOM 1463 N N . ILE A 1 182 ? 0.115 15.699 6.296 1.00 77.62 182 ILE A N 1
ATOM 1464 C CA . ILE A 1 182 ? 0.689 15.111 5.085 1.00 77.62 182 ILE A CA 1
ATOM 1465 C C . ILE A 1 182 ? 1.337 16.278 4.336 1.00 77.62 182 ILE A C 1
ATOM 1467 O O . ILE A 1 182 ? 0.667 17.005 3.606 1.00 77.62 182 ILE A O 1
ATOM 1471 N N . GLN A 1 183 ? 2.604 16.554 4.645 1.00 66.06 183 GLN A N 1
ATOM 1472 C CA . GLN A 1 183 ? 3.400 17.504 3.872 1.00 66.06 183 GLN A CA 1
ATOM 1473 C C . GLN A 1 183 ? 3.753 16.834 2.549 1.00 66.06 183 GLN A C 1
ATOM 1475 O O . GLN A 1 183 ? 4.240 15.708 2.551 1.00 66.06 183 GLN A O 1
ATOM 1480 N N . THR A 1 184 ? 3.466 17.515 1.447 1.00 64.12 184 THR A N 1
ATOM 1481 C CA . THR A 1 184 ? 3.796 17.056 0.102 1.00 64.12 184 THR A CA 1
ATOM 1482 C C . THR A 1 184 ? 4.444 18.197 -0.662 1.00 64.12 184 THR A C 1
ATOM 1484 O O . THR A 1 184 ? 4.053 19.357 -0.509 1.00 64.12 184 THR A O 1
ATOM 1487 N N . GLU A 1 185 ? 5.454 17.866 -1.457 1.00 67.56 185 GLU A N 1
ATOM 1488 C CA . GLU A 1 185 ? 6.029 18.786 -2.439 1.00 67.56 185 GLU A CA 1
ATOM 1489 C C . GLU A 1 185 ? 5.151 18.871 -3.701 1.00 67.56 185 GLU A C 1
ATOM 1491 O O . GLU A 1 185 ? 5.260 19.826 -4.472 1.00 67.56 185 GLU A O 1
ATOM 1496 N N . LEU A 1 186 ? 4.239 17.909 -3.895 1.00 72.62 186 LEU A N 1
ATOM 1497 C CA . LEU A 1 186 ? 3.299 17.879 -5.010 1.00 72.62 186 LEU A CA 1
ATOM 1498 C C . LEU A 1 186 ? 2.128 18.830 -4.756 1.00 72.62 186 LEU A C 1
ATOM 1500 O O . LEU A 1 186 ? 1.596 18.942 -3.650 1.00 72.62 186 LEU A O 1
ATOM 1504 N N . THR A 1 187 ? 1.673 19.508 -5.807 1.00 81.69 187 THR A N 1
ATOM 1505 C CA . THR A 1 187 ? 0.453 20.312 -5.700 1.00 81.69 187 THR A CA 1
ATOM 1506 C C . THR A 1 187 ? -0.769 19.399 -5.567 1.00 81.69 187 THR A C 1
ATOM 1508 O O . THR A 1 187 ? -0.767 18.261 -6.040 1.00 81.69 187 THR A O 1
ATOM 1511 N N . LYS A 1 188 ? -1.847 19.902 -4.950 1.00 84.38 188 LYS A N 1
ATOM 1512 C CA . LYS A 1 188 ? -3.123 19.166 -4.881 1.00 84.38 188 LYS A CA 1
ATOM 1513 C C . LYS A 1 188 ? -3.633 18.775 -6.269 1.00 84.38 188 LYS A C 1
ATOM 1515 O O . LYS A 1 188 ? -4.104 17.662 -6.442 1.00 84.38 188 LYS A O 1
ATOM 1520 N N . GLU A 1 189 ? -3.471 19.667 -7.242 1.00 87.12 189 GLU A N 1
ATOM 1521 C CA . GLU A 1 189 ? -3.847 19.435 -8.637 1.00 87.12 189 GLU A CA 1
ATOM 1522 C C . GLU A 1 189 ? -3.059 18.266 -9.246 1.00 87.12 189 GLU A C 1
ATOM 1524 O O . GLU A 1 189 ? -3.641 17.393 -9.883 1.00 87.12 189 GLU A O 1
ATOM 1529 N N . THR A 1 190 ? -1.749 18.184 -8.990 1.00 87.88 190 THR A N 1
ATOM 1530 C CA . THR A 1 190 ? -0.920 17.058 -9.446 1.00 87.88 190 THR A CA 1
ATOM 1531 C C . THR A 1 190 ? -1.340 15.737 -8.797 1.00 87.88 190 THR A C 1
ATOM 1533 O O . THR A 1 190 ? -1.426 14.722 -9.483 1.00 87.88 190 THR A O 1
ATOM 1536 N N . LEU A 1 191 ? -1.645 15.733 -7.495 1.00 87.75 191 LEU A N 1
ATOM 1537 C CA . LEU A 1 191 ? -2.137 14.533 -6.806 1.00 87.75 191 LEU A CA 1
ATOM 1538 C C . LEU A 1 191 ? -3.485 14.060 -7.363 1.00 87.75 191 LEU A C 1
ATOM 1540 O O . LEU A 1 191 ? -3.657 12.867 -7.613 1.00 87.75 191 LEU A O 1
ATOM 1544 N N . GLU A 1 192 ? -4.420 14.984 -7.593 1.00 90.38 192 GLU A N 1
ATOM 1545 C CA . GLU A 1 192 ? -5.722 14.684 -8.197 1.00 90.38 192 GLU A CA 1
ATOM 1546 C C . GLU A 1 192 ? -5.558 14.124 -9.617 1.00 90.38 192 GLU A C 1
ATOM 1548 O O . GLU A 1 192 ? -6.110 13.066 -9.922 1.00 90.38 192 GLU A O 1
ATOM 1553 N N . ALA A 1 193 ? -4.716 14.742 -10.450 1.00 92.25 193 ALA A N 1
ATOM 1554 C CA . ALA A 1 193 ? -4.424 14.252 -11.796 1.00 92.25 193 ALA A CA 1
ATOM 1555 C C . ALA A 1 193 ? -3.794 12.846 -11.787 1.00 92.25 193 ALA A C 1
ATOM 1557 O O . ALA A 1 193 ? -4.192 11.973 -12.561 1.00 92.25 193 ALA A O 1
ATOM 1558 N N . ASN A 1 194 ? -2.844 12.590 -10.886 1.00 93.50 194 ASN A N 1
ATOM 1559 C CA . ASN A 1 194 ? -2.206 11.280 -10.749 1.00 93.50 194 ASN A CA 1
ATOM 1560 C C . ASN A 1 194 ? -3.213 10.209 -10.293 1.00 93.50 194 ASN A C 1
ATOM 1562 O O . ASN A 1 194 ? -3.231 9.098 -10.833 1.00 93.50 194 ASN A O 1
ATOM 1566 N N . LYS A 1 195 ? -4.121 10.557 -9.371 1.00 92.44 195 LYS A N 1
ATOM 1567 C CA . LYS A 1 195 ? -5.231 9.690 -8.946 1.00 92.44 195 LYS A CA 1
ATOM 1568 C C . LYS A 1 195 ? -6.171 9.360 -10.107 1.00 92.44 195 LYS A C 1
ATOM 1570 O O . LYS A 1 195 ? -6.570 8.204 -10.261 1.00 92.44 195 LYS A O 1
ATOM 1575 N N . GLU A 1 196 ? -6.504 10.339 -10.944 1.00 94.38 196 GLU A N 1
ATOM 1576 C CA . GLU A 1 196 ? -7.329 10.128 -12.138 1.00 94.38 196 GLU A CA 1
ATOM 1577 C C . GLU A 1 196 ? -6.668 9.183 -13.147 1.00 94.38 196 GLU A C 1
ATOM 1579 O O . GLU A 1 196 ? -7.341 8.290 -13.667 1.00 94.38 196 GLU A O 1
ATOM 1584 N N . ILE A 1 197 ? -5.357 9.319 -13.385 1.00 95.69 197 ILE A N 1
ATOM 1585 C CA . ILE A 1 197 ? -4.601 8.415 -14.269 1.00 95.69 197 ILE A CA 1
ATOM 1586 C C . ILE A 1 197 ? -4.707 6.972 -13.764 1.00 95.69 197 ILE A C 1
ATOM 1588 O O . ILE A 1 197 ? -5.038 6.072 -14.538 1.00 95.69 197 ILE A O 1
ATOM 1592 N N . VAL A 1 198 ? -4.476 6.746 -12.467 1.00 95.25 198 VAL A N 1
ATOM 1593 C CA . VAL A 1 198 ? -4.572 5.407 -11.867 1.00 95.25 198 VAL A CA 1
ATOM 1594 C C . VAL A 1 198 ? -5.986 4.851 -11.995 1.00 95.25 198 VAL A C 1
ATOM 1596 O O . VAL A 1 198 ? -6.151 3.735 -12.482 1.00 95.25 198 VAL A O 1
ATOM 1599 N N . ASN A 1 199 ? -7.013 5.618 -11.624 1.00 94.56 199 ASN A N 1
ATOM 1600 C CA . ASN A 1 199 ? -8.400 5.152 -11.705 1.00 94.56 199 ASN A CA 1
ATOM 1601 C C . ASN A 1 199 ? -8.799 4.801 -13.144 1.00 94.56 199 ASN A C 1
ATOM 1603 O O . ASN A 1 199 ? -9.346 3.730 -13.383 1.00 94.56 199 ASN A O 1
ATOM 1607 N N . LYS A 1 200 ? -8.430 5.635 -14.121 1.00 95.00 200 LYS A N 1
ATOM 1608 C CA . LYS A 1 200 ? -8.685 5.374 -15.543 1.00 95.00 200 LYS A CA 1
ATOM 1609 C C . LYS A 1 200 ? -8.029 4.080 -16.028 1.00 95.00 200 LYS A C 1
ATOM 1611 O O . LYS A 1 200 ? -8.618 3.352 -16.828 1.00 95.00 200 LYS A O 1
ATOM 1616 N N . VAL A 1 201 ? -6.811 3.790 -15.569 1.00 95.00 201 VAL A N 1
ATOM 1617 C CA . VAL A 1 201 ? -6.120 2.534 -15.890 1.00 95.00 201 VAL A CA 1
ATOM 1618 C C . VAL A 1 201 ? -6.839 1.337 -15.268 1.00 95.00 201 VAL A C 1
ATOM 1620 O O . VAL A 1 201 ? -7.048 0.339 -15.955 1.00 95.00 201 VAL A O 1
ATOM 1623 N N . LEU A 1 202 ? -7.255 1.440 -14.006 1.00 93.44 202 LEU A N 1
ATOM 1624 C CA . LEU A 1 202 ? -7.951 0.369 -13.287 1.00 93.44 202 LEU A CA 1
ATOM 1625 C C . LEU A 1 202 ? -9.342 0.085 -13.871 1.00 93.44 202 LEU A C 1
ATOM 1627 O O . LEU A 1 202 ? -9.708 -1.078 -14.026 1.00 93.44 202 LEU A O 1
ATOM 1631 N N . ASP A 1 203 ? -10.066 1.121 -14.299 1.00 94.12 203 ASP A N 1
ATOM 1632 C CA . ASP A 1 203 ? -11.360 0.984 -14.978 1.00 94.12 203 ASP A CA 1
ATOM 1633 C C . ASP A 1 203 ? -11.228 0.226 -16.308 1.00 94.12 203 ASP A C 1
ATOM 1635 O O . ASP A 1 203 ? -12.078 -0.595 -16.662 1.00 94.12 203 ASP A O 1
ATOM 1639 N N . ARG A 1 204 ? -10.143 0.473 -17.054 1.00 92.06 204 ARG A N 1
ATOM 1640 C CA . ARG A 1 204 ? -9.851 -0.221 -18.321 1.00 92.06 204 ARG A CA 1
ATOM 1641 C C . ARG A 1 204 ? -9.272 -1.618 -18.116 1.00 92.06 204 ARG A C 1
ATOM 1643 O O . ARG A 1 204 ? -9.467 -2.490 -18.964 1.00 92.06 204 ARG A O 1
ATOM 1650 N N . HIS A 1 205 ? -8.574 -1.842 -17.006 1.00 90.75 205 HIS A N 1
ATOM 1651 C CA . HIS A 1 205 ? -7.912 -3.102 -16.680 1.00 90.75 205 HIS A CA 1
ATOM 1652 C C . HIS A 1 205 ? -8.256 -3.561 -15.253 1.00 90.75 205 HIS A C 1
ATOM 1654 O O . HIS A 1 205 ? -7.401 -3.507 -14.365 1.00 90.75 205 HIS A O 1
ATOM 1660 N N . PRO A 1 206 ? -9.475 -4.093 -15.022 1.00 89.75 206 PRO A N 1
ATOM 1661 C CA . PRO A 1 206 ? -9.943 -4.450 -13.677 1.00 89.75 206 PRO A CA 1
ATOM 1662 C C . PRO A 1 206 ? -9.091 -5.508 -12.963 1.00 89.75 206 PRO A C 1
ATOM 1664 O O . PRO A 1 206 ? -9.080 -5.587 -11.738 1.00 89.75 206 PRO A O 1
ATOM 1667 N N . THR A 1 207 ? -8.342 -6.322 -13.711 1.00 88.00 207 THR A N 1
ATOM 1668 C CA . THR A 1 207 ? -7.375 -7.289 -13.167 1.00 88.00 207 THR A CA 1
ATOM 1669 C C . THR A 1 207 ? -6.273 -6.622 -12.339 1.00 88.00 207 THR A C 1
ATOM 1671 O O . THR A 1 207 ? -5.740 -7.244 -11.418 1.00 88.00 207 THR A O 1
ATOM 1674 N N . LEU A 1 208 ? -5.952 -5.354 -12.621 1.00 92.50 208 LEU A N 1
ATOM 1675 C CA . LEU A 1 208 ? -4.939 -4.580 -11.905 1.00 92.50 208 LEU A CA 1
ATOM 1676 C C .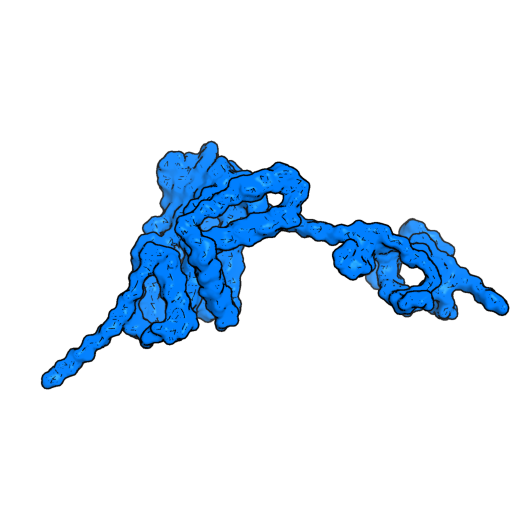 LEU A 1 208 ? -5.446 -4.028 -10.560 1.00 92.50 208 LEU A C 1
ATOM 1678 O O . LEU A 1 208 ? -4.625 -3.651 -9.726 1.00 92.50 208 LEU A O 1
ATOM 1682 N N . GLU A 1 209 ? -6.757 -4.058 -10.280 1.00 92.44 209 GLU A N 1
ATOM 1683 C CA . GLU A 1 209 ? -7.319 -3.618 -8.987 1.00 92.44 209 GLU A CA 1
ATOM 1684 C C . GLU A 1 209 ? -6.738 -4.422 -7.817 1.00 92.44 209 GLU A C 1
ATOM 1686 O O . GLU A 1 209 ? -6.461 -3.888 -6.742 1.00 92.44 209 GLU A O 1
ATOM 1691 N N . ALA A 1 210 ? -6.451 -5.707 -8.045 1.00 91.12 210 ALA A N 1
ATOM 1692 C CA . ALA A 1 210 ? -5.782 -6.542 -7.057 1.00 91.12 210 ALA A CA 1
ATOM 1693 C C . ALA A 1 210 ? -4.409 -5.971 -6.649 1.00 91.12 210 ALA A C 1
ATOM 1695 O O . ALA A 1 210 ? -4.035 -6.062 -5.482 1.00 91.12 210 ALA A O 1
ATOM 1696 N N . ILE A 1 211 ? -3.669 -5.345 -7.572 1.00 94.19 211 ILE A N 1
ATOM 1697 C CA . ILE A 1 211 ? -2.371 -4.717 -7.277 1.00 94.19 211 ILE A CA 1
ATOM 1698 C C . ILE A 1 211 ? -2.562 -3.518 -6.341 1.00 94.19 211 ILE A C 1
ATOM 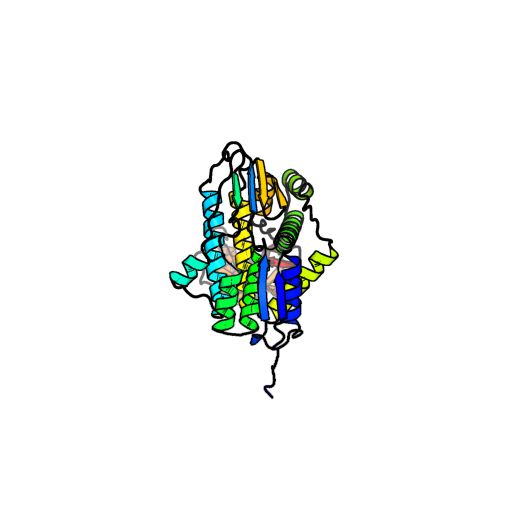1700 O O . ILE A 1 211 ? -1.824 -3.387 -5.365 1.00 94.19 211 ILE A O 1
ATOM 1704 N N . LYS A 1 212 ? -3.581 -2.684 -6.588 1.00 94.75 212 LYS A N 1
ATOM 1705 C CA . LYS A 1 212 ? -3.924 -1.539 -5.728 1.00 94.75 212 LYS A CA 1
ATOM 1706 C C . LYS A 1 212 ? -4.286 -1.985 -4.317 1.00 94.75 212 LYS A C 1
ATOM 1708 O O . LYS A 1 212 ? -3.706 -1.478 -3.357 1.00 94.75 212 LYS A O 1
ATOM 1713 N N . ILE A 1 213 ? -5.179 -2.968 -4.193 1.00 91.94 213 ILE A N 1
ATOM 1714 C CA . ILE A 1 213 ? -5.597 -3.516 -2.895 1.00 91.94 213 ILE A CA 1
ATOM 1715 C C . ILE A 1 213 ? -4.380 -4.029 -2.118 1.00 91.94 213 ILE A C 1
ATOM 1717 O O . ILE A 1 213 ? -4.180 -3.663 -0.960 1.00 91.94 213 ILE A O 1
ATOM 1721 N N . HIS A 1 214 ? -3.527 -4.835 -2.753 1.00 92.75 214 HIS A N 1
ATOM 1722 C CA . HIS A 1 214 ? -2.349 -5.380 -2.079 1.00 92.75 214 HIS A CA 1
ATOM 1723 C C . HIS A 1 214 ? -1.299 -4.322 -1.746 1.00 92.75 214 HIS A C 1
ATOM 1725 O O . HIS A 1 214 ? -0.662 -4.431 -0.698 1.00 92.75 214 HIS A O 1
ATOM 1731 N N . SER A 1 215 ? -1.141 -3.280 -2.567 1.00 95.12 215 SER A N 1
ATOM 1732 C CA . SER A 1 215 ? -0.271 -2.155 -2.217 1.00 95.12 215 SER A CA 1
ATOM 1733 C C . SER A 1 215 ? -0.758 -1.460 -0.942 1.00 95.12 215 SER A C 1
ATOM 1735 O O . SER A 1 215 ? 0.007 -1.313 0.013 1.00 95.12 215 SER A O 1
ATOM 1737 N N . GLN A 1 216 ? -2.051 -1.137 -0.857 1.00 94.12 216 GLN A N 1
ATOM 1738 C CA . GLN A 1 216 ? -2.644 -0.520 0.335 1.00 94.12 216 GLN A CA 1
ATOM 1739 C C . GLN A 1 216 ? -2.510 -1.419 1.576 1.00 94.12 216 GLN A C 1
ATOM 1741 O O . GLN A 1 216 ? -2.194 -0.949 2.672 1.00 94.12 216 GLN A O 1
ATOM 1746 N N . GLU A 1 217 ? -2.683 -2.736 1.424 1.00 93.69 217 GLU A N 1
ATOM 1747 C CA . GLU A 1 217 ? -2.442 -3.703 2.499 1.00 93.69 217 GLU A CA 1
ATOM 1748 C C . GLU A 1 217 ? -0.979 -3.722 2.962 1.00 93.69 217 GLU A C 1
ATOM 1750 O O . GLU A 1 217 ? -0.725 -3.873 4.165 1.00 93.69 217 GLU A O 1
ATOM 1755 N N . THR A 1 218 ? -0.022 -3.603 2.040 1.00 94.25 218 THR A N 1
ATOM 1756 C CA . THR A 1 218 ? 1.412 -3.504 2.339 1.00 94.25 218 THR A CA 1
ATOM 1757 C C . THR A 1 218 ? 1.727 -2.199 3.065 1.00 94.25 218 THR A C 1
ATOM 1759 O O . THR A 1 218 ? 2.321 -2.234 4.142 1.00 94.25 218 THR A O 1
ATOM 1762 N N . GLN A 1 219 ? 1.252 -1.061 2.557 1.00 93.56 219 GLN A N 1
ATOM 1763 C CA . GLN A 1 219 ? 1.396 0.251 3.198 1.00 93.56 219 GLN A CA 1
ATOM 1764 C C . GLN A 1 219 ? 0.792 0.258 4.614 1.00 93.56 219 GLN A C 1
ATOM 1766 O O . GLN A 1 219 ? 1.393 0.765 5.562 1.00 93.56 219 GLN A O 1
ATOM 1771 N N . ASN A 1 220 ? -0.360 -0.392 4.808 1.00 93.50 220 ASN A N 1
ATOM 1772 C CA . ASN A 1 220 ? -0.964 -0.560 6.130 1.00 93.50 220 ASN A CA 1
ATOM 1773 C C . ASN A 1 220 ? -0.104 -1.411 7.081 1.00 93.50 220 ASN A C 1
ATOM 1775 O O . ASN A 1 220 ? -0.095 -1.169 8.287 1.00 93.50 220 ASN A O 1
ATOM 1779 N N . GLU A 1 221 ? 0.607 -2.423 6.575 1.00 94.94 221 GLU A N 1
ATOM 1780 C CA . GLU A 1 221 ? 1.529 -3.216 7.397 1.00 94.94 221 GLU A CA 1
ATOM 1781 C C . GLU A 1 221 ? 2.709 -2.367 7.869 1.00 94.94 221 GLU A C 1
ATOM 1783 O O . GLU A 1 221 ? 3.065 -2.449 9.044 1.00 94.94 221 GLU A O 1
ATOM 1788 N N . PHE A 1 222 ? 3.244 -1.486 7.016 1.00 93.62 222 PHE A N 1
ATOM 1789 C CA . PHE A 1 222 ? 4.260 -0.519 7.431 1.00 93.62 222 PHE A CA 1
ATOM 1790 C C . PHE A 1 222 ? 3.751 0.385 8.563 1.00 93.62 222 PHE A C 1
ATOM 1792 O O . PHE A 1 222 ? 4.406 0.477 9.604 1.00 93.62 222 PHE A O 1
ATOM 1799 N N . LEU A 1 223 ? 2.544 0.952 8.439 1.00 93.44 223 LEU A N 1
ATOM 1800 C CA . LEU A 1 223 ? 1.930 1.755 9.509 1.00 93.44 223 LEU A CA 1
ATOM 1801 C C . LEU A 1 223 ? 1.778 0.970 10.825 1.00 93.44 223 LEU A C 1
ATOM 1803 O O . LEU A 1 223 ? 2.060 1.492 11.903 1.00 93.44 223 LEU A O 1
ATOM 1807 N N . ARG A 1 224 ? 1.361 -0.302 10.756 1.00 93.06 224 ARG A N 1
ATOM 1808 C CA . ARG A 1 224 ? 1.246 -1.179 11.938 1.00 93.06 224 ARG A CA 1
ATOM 1809 C C . ARG A 1 224 ? 2.601 -1.449 12.577 1.00 93.06 224 ARG A C 1
ATOM 1811 O O . ARG A 1 224 ? 2.722 -1.407 13.802 1.00 93.06 224 ARG A O 1
ATOM 1818 N N . SER A 1 225 ? 3.595 -1.739 11.746 1.00 91.31 225 SER A N 1
ATOM 1819 C CA . SER A 1 225 ? 4.933 -2.127 12.177 1.00 91.31 225 SER A CA 1
ATOM 1820 C C . SER A 1 225 ? 5.683 -1.001 12.888 1.00 91.31 225 SER A C 1
ATOM 1822 O O . SER A 1 225 ? 6.462 -1.284 13.789 1.00 91.31 225 SER A O 1
ATOM 1824 N N . ALA A 1 226 ? 5.385 0.256 12.549 1.00 87.81 226 ALA A N 1
ATOM 1825 C CA . ALA A 1 226 ? 6.008 1.440 13.134 1.00 87.81 226 ALA A CA 1
ATOM 1826 C C . ALA A 1 226 ? 5.218 2.049 14.312 1.00 87.81 226 ALA A C 1
ATOM 1828 O O . ALA A 1 226 ? 5.504 3.162 14.750 1.00 87.81 226 ALA A O 1
ATOM 1829 N N . SER A 1 227 ? 4.202 1.351 14.829 1.00 90.06 227 SER A N 1
ATOM 1830 C CA . SER A 1 227 ? 3.293 1.893 15.852 1.00 90.06 227 SER A CA 1
ATOM 1831 C C . SER A 1 227 ? 3.929 2.141 17.228 1.00 90.06 227 SER A C 1
ATOM 1833 O O . SER A 1 227 ? 3.346 2.868 18.033 1.00 90.06 227 SER A O 1
ATOM 1835 N N . ASP A 1 228 ? 5.092 1.547 17.508 1.00 89.50 228 ASP A N 1
ATOM 1836 C CA . ASP A 1 228 ? 5.873 1.741 18.737 1.00 89.50 228 ASP A CA 1
ATOM 1837 C C . ASP A 1 228 ? 7.080 2.679 18.551 1.00 89.50 228 ASP A C 1
ATOM 1839 O O . ASP A 1 228 ? 7.864 2.848 19.481 1.00 89.50 228 ASP A O 1
ATOM 1843 N N . ALA A 1 229 ? 7.240 3.279 17.368 1.00 90.00 229 ALA A N 1
ATOM 1844 C CA . ALA A 1 229 ? 8.302 4.237 17.090 1.00 90.00 229 ALA A CA 1
ATOM 1845 C C . ALA A 1 229 ? 7.944 5.647 17.584 1.00 90.00 229 ALA A C 1
ATOM 1847 O O . ALA A 1 229 ? 6.779 6.049 17.584 1.00 90.00 229 ALA A O 1
ATOM 1848 N N . ASP A 1 230 ? 8.954 6.447 17.912 1.00 90.75 230 ASP A N 1
ATOM 1849 C CA . ASP A 1 230 ? 8.753 7.865 18.221 1.00 90.75 230 ASP A CA 1
ATOM 1850 C C . ASP A 1 230 ? 8.397 8.631 16.943 1.00 90.75 230 ASP A C 1
ATOM 1852 O O . ASP A 1 230 ? 7.461 9.436 16.909 1.00 90.75 230 ASP A O 1
ATOM 1856 N N . LYS A 1 231 ? 9.113 8.324 15.855 1.00 90.88 231 LYS A N 1
ATOM 1857 C CA . LYS A 1 231 ? 8.908 8.907 14.530 1.00 90.88 231 LYS A CA 1
ATOM 1858 C C . LYS A 1 231 ? 9.165 7.869 13.442 1.00 90.88 231 LYS A C 1
ATOM 1860 O O . LYS A 1 231 ? 10.144 7.128 13.498 1.00 90.88 231 LYS A O 1
ATOM 1865 N N . VAL A 1 232 ? 8.309 7.861 12.429 1.00 91.06 232 VAL A N 1
ATOM 1866 C CA . VAL A 1 232 ? 8.462 7.087 11.201 1.00 91.06 232 VAL A CA 1
ATOM 1867 C C . VAL A 1 232 ? 8.355 8.013 9.999 1.00 91.06 232 VAL A C 1
ATOM 1869 O O . VAL A 1 232 ? 7.495 8.886 9.955 1.00 91.06 232 VAL A O 1
ATOM 1872 N N . GLN A 1 233 ? 9.226 7.821 9.022 1.00 90.19 233 GLN A N 1
ATOM 1873 C CA . GLN A 1 233 ? 9.129 8.418 7.701 1.00 90.19 233 GLN A CA 1
ATOM 1874 C C . GLN A 1 233 ? 9.033 7.285 6.685 1.00 90.19 233 GLN A C 1
ATOM 1876 O O . GLN A 1 233 ? 9.834 6.357 6.748 1.00 90.19 233 GLN A O 1
ATOM 1881 N N . LEU A 1 234 ? 8.058 7.329 5.785 1.00 89.56 234 LEU A N 1
ATOM 1882 C CA . LEU A 1 234 ? 7.904 6.363 4.696 1.00 89.56 234 LEU A CA 1
ATOM 1883 C C . LEU A 1 234 ? 7.535 7.132 3.432 1.00 89.56 234 LEU A C 1
ATOM 1885 O O . LEU A 1 234 ? 6.561 7.878 3.477 1.00 89.56 234 LEU A O 1
ATOM 1889 N N . GLN A 1 235 ? 8.301 6.952 2.350 1.00 84.25 235 GLN A N 1
ATOM 1890 C CA . GLN A 1 235 ? 8.081 7.621 1.056 1.00 84.25 235 GLN A CA 1
ATOM 1891 C C . GLN A 1 235 ? 7.747 9.114 1.222 1.00 84.25 235 GLN A C 1
ATOM 1893 O O . GLN A 1 235 ? 6.639 9.546 0.931 1.00 84.25 235 GLN A O 1
ATOM 1898 N N . GLY A 1 236 ? 8.664 9.864 1.841 1.00 80.88 236 GLY A N 1
ATOM 1899 C CA . GLY A 1 236 ? 8.516 11.306 2.083 1.00 80.88 236 GLY A CA 1
ATOM 1900 C C . GLY A 1 236 ? 7.614 11.698 3.263 1.00 80.88 236 GLY A C 1
ATOM 1901 O O . GLY A 1 236 ? 7.891 12.691 3.937 1.00 80.88 236 GLY A O 1
ATOM 1902 N N . VAL A 1 237 ? 6.620 10.885 3.638 1.00 86.62 237 VAL A N 1
ATOM 1903 C CA . VAL A 1 237 ? 5.655 11.242 4.693 1.00 86.62 237 VAL A CA 1
ATOM 1904 C C . VAL A 1 237 ? 6.164 10.895 6.090 1.00 86.62 237 VAL A C 1
ATOM 1906 O O . VAL A 1 237 ? 6.503 9.748 6.375 1.00 86.62 237 VAL A O 1
ATOM 1909 N N . SER A 1 238 ? 6.145 11.877 6.996 1.00 90.06 238 SER A N 1
ATOM 1910 C CA . SER A 1 238 ? 6.561 11.735 8.396 1.00 90.06 238 SER A CA 1
ATOM 1911 C C . SER A 1 238 ? 5.367 11.667 9.357 1.00 90.06 238 SER A C 1
ATOM 1913 O O . SER A 1 238 ? 4.553 12.585 9.408 1.00 90.06 238 SER A O 1
ATOM 1915 N N . LEU A 1 239 ? 5.324 10.636 10.202 1.00 92.31 239 LEU A N 1
ATOM 1916 C CA . LEU A 1 239 ? 4.310 10.404 11.235 1.00 92.31 239 LEU A CA 1
ATOM 1917 C C . LEU A 1 239 ? 4.967 10.041 12.575 1.00 92.31 239 LEU A C 1
ATOM 1919 O O . LEU A 1 239 ? 6.088 9.543 12.627 1.00 92.31 239 LEU A O 1
ATOM 1923 N N . THR A 1 240 ? 4.253 10.239 13.678 1.00 93.69 240 THR A N 1
ATOM 1924 C CA . THR A 1 240 ? 4.592 9.613 14.971 1.00 93.69 240 THR A CA 1
ATOM 1925 C C . THR A 1 240 ? 4.051 8.181 15.033 1.00 93.69 240 THR A C 1
ATOM 1927 O O . THR A 1 240 ? 3.065 7.866 14.358 1.00 93.69 240 THR A O 1
ATOM 1930 N N . GLY A 1 241 ? 4.614 7.308 15.877 1.00 91.56 241 GLY A N 1
ATOM 1931 C CA . GLY A 1 241 ? 4.075 5.948 16.049 1.00 91.56 241 GLY A CA 1
ATOM 1932 C C . GLY A 1 241 ? 2.627 5.938 16.546 1.00 91.56 241 GLY A C 1
ATOM 1933 O O . GLY A 1 241 ? 1.817 5.125 16.098 1.00 91.56 241 GLY A O 1
ATOM 1934 N N . ALA A 1 242 ? 2.244 6.912 17.379 1.00 91.44 242 ALA A N 1
ATOM 1935 C CA . ALA A 1 242 ? 0.858 7.097 17.808 1.00 91.44 242 ALA A CA 1
ATOM 1936 C C . ALA A 1 242 ? -0.081 7.420 16.631 1.00 91.44 242 ALA A C 1
ATOM 1938 O O . ALA A 1 242 ? -1.158 6.829 16.527 1.00 91.44 242 ALA A O 1
ATOM 1939 N N . GLN A 1 243 ? 0.330 8.306 15.718 1.00 92.88 243 GLN A N 1
ATOM 1940 C CA . GLN A 1 243 ? -0.432 8.614 14.502 1.00 92.88 243 GLN A CA 1
ATOM 1941 C C . GLN A 1 243 ? -0.523 7.398 13.574 1.00 92.88 243 GLN A C 1
ATOM 1943 O O . GLN A 1 243 ? -1.619 7.047 13.136 1.00 92.88 243 GLN A O 1
ATOM 1948 N N . ALA A 1 244 ? 0.595 6.703 13.337 1.00 92.56 244 ALA A N 1
ATOM 1949 C CA . ALA A 1 244 ? 0.626 5.485 12.527 1.00 92.56 244 ALA A CA 1
ATOM 1950 C C . ALA A 1 244 ? -0.310 4.404 13.096 1.00 92.56 244 ALA A C 1
ATOM 1952 O O . ALA A 1 244 ? -1.084 3.788 12.360 1.00 92.56 244 ALA A O 1
ATOM 1953 N N . LYS A 1 245 ? -0.327 4.242 14.425 1.00 92.50 245 LYS A N 1
ATOM 1954 C CA . LYS A 1 245 ? -1.234 3.331 15.131 1.00 92.50 245 LYS A CA 1
ATOM 1955 C C . LYS A 1 245 ? -2.698 3.686 14.896 1.00 92.50 245 LYS A C 1
ATOM 1957 O O . LYS A 1 245 ? -3.482 2.790 14.588 1.00 92.50 245 LYS A O 1
ATOM 1962 N N . VAL A 1 246 ? -3.079 4.956 15.038 1.00 90.81 246 VAL A N 1
ATOM 1963 C CA . VAL A 1 246 ? -4.466 5.404 14.819 1.00 90.81 246 VAL A CA 1
ATOM 1964 C C . VAL A 1 246 ? -4.896 5.140 13.374 1.00 90.81 246 VAL A C 1
ATOM 1966 O O . VAL A 1 246 ? -5.936 4.518 13.152 1.00 90.81 246 VAL A O 1
ATOM 1969 N N . LEU A 1 247 ? -4.067 5.505 12.392 1.00 91.12 247 LEU A N 1
ATOM 1970 C CA . LEU A 1 247 ? -4.364 5.283 10.974 1.00 91.12 247 LEU A CA 1
ATOM 1971 C C . LEU A 1 247 ? -4.504 3.793 10.627 1.00 91.12 247 LEU A C 1
ATOM 1973 O O . LEU A 1 247 ? -5.467 3.393 9.968 1.00 91.12 247 LEU A O 1
ATOM 1977 N N . ALA A 1 248 ? -3.616 2.946 11.150 1.00 90.69 248 ALA A N 1
ATOM 1978 C CA . ALA A 1 248 ? -3.611 1.509 10.885 1.00 90.69 248 ALA A CA 1
ATOM 1979 C C . ALA A 1 248 ? -4.820 0.743 11.463 1.00 90.69 248 ALA A C 1
ATOM 1981 O O . ALA A 1 248 ? -5.140 -0.376 11.045 1.00 90.69 248 ALA A O 1
ATOM 1982 N N . SER A 1 249 ? -5.499 1.303 12.462 1.00 84.50 249 SER A N 1
ATOM 1983 C CA . SER A 1 249 ? -6.277 0.548 13.451 1.00 84.50 249 SER A CA 1
ATOM 1984 C C . SER A 1 249 ? -7.610 -0.097 13.037 1.00 84.50 249 SER A C 1
ATOM 1986 O O . SER A 1 249 ? -8.345 -0.401 13.933 1.00 84.50 249 SER A O 1
ATOM 1988 N N . LYS A 1 250 ? -8.005 -0.371 11.787 1.00 76.12 250 LYS A N 1
ATOM 1989 C CA . LYS A 1 250 ? -9.432 -0.620 11.392 1.00 76.12 250 LYS A CA 1
ATOM 1990 C C . LYS A 1 250 ? -10.460 0.423 11.928 1.00 76.12 250 LYS A C 1
ATOM 1992 O O . LYS A 1 250 ? -10.515 0.695 13.126 1.00 76.12 250 LYS A O 1
ATOM 1997 N N . PRO A 1 251 ? -11.282 1.056 11.078 1.00 61.94 251 PRO A N 1
ATOM 1998 C CA . PRO A 1 251 ? -12.380 1.881 11.577 1.00 61.94 251 PRO A CA 1
ATOM 1999 C C . PRO A 1 251 ? -13.240 1.032 12.510 1.00 61.94 251 PRO A C 1
ATOM 2001 O O . PRO A 1 251 ? -13.537 -0.126 12.200 1.00 61.94 251 PRO A O 1
ATOM 2004 N N . ARG A 1 252 ? -13.604 1.569 13.676 1.00 56.81 252 ARG A N 1
ATOM 2005 C CA . ARG A 1 252 ? -14.635 0.916 14.478 1.00 56.81 252 ARG A CA 1
ATOM 2006 C C . ARG A 1 252 ? -15.889 0.966 13.614 1.00 56.81 252 ARG A C 1
ATOM 2008 O O . ARG A 1 252 ? -16.246 2.054 13.167 1.00 56.81 252 ARG A O 1
ATOM 2015 N N . GLU A 1 253 ? -16.509 -0.179 13.329 1.00 52.66 253 GLU A N 1
ATOM 2016 C CA . GLU A 1 253 ? -17.846 -0.163 12.738 1.00 52.66 253 GLU A CA 1
ATOM 2017 C C . GLU A 1 253 ? -18.682 0.745 13.634 1.00 52.66 253 GLU A C 1
ATOM 2019 O O . GLU A 1 253 ? -18.828 0.475 14.832 1.00 52.66 253 GLU A O 1
ATOM 2024 N N . ILE A 1 254 ? -19.119 1.882 13.086 1.00 51.97 254 ILE A N 1
ATOM 2025 C CA . ILE A 1 254 ? -20.091 2.732 13.754 1.00 51.97 254 ILE A CA 1
ATOM 2026 C C . ILE A 1 254 ? -21.294 1.817 13.887 1.00 51.97 254 ILE A C 1
ATOM 2028 O O . ILE A 1 254 ? -21.963 1.526 12.893 1.00 51.97 254 ILE A O 1
ATOM 2032 N N . GLN A 1 255 ? -21.485 1.267 15.088 1.00 53.12 255 GLN A N 1
ATOM 2033 C CA . GLN A 1 255 ? -22.643 0.437 15.357 1.00 53.12 255 GLN A CA 1
ATO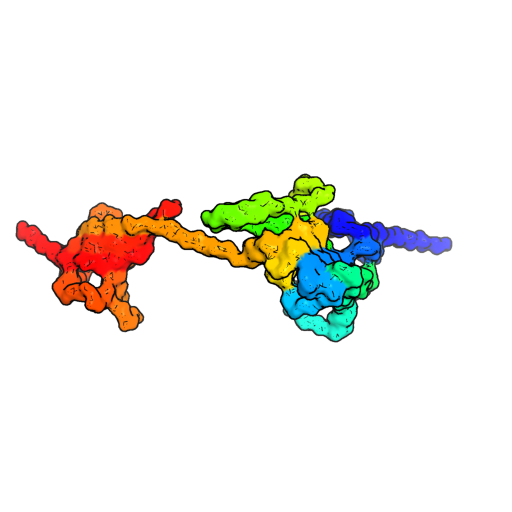M 2034 C C . GLN A 1 255 ? -23.845 1.270 14.923 1.00 53.12 255 GLN A C 1
ATOM 2036 O O . GLN A 1 255 ? -23.895 2.451 15.285 1.00 53.12 255 GLN A O 1
ATOM 2041 N N . PRO A 1 256 ? -24.746 0.725 14.086 1.00 57.31 256 PRO A N 1
ATOM 2042 C CA . PRO A 1 256 ? -25.903 1.482 13.658 1.00 57.31 256 PRO A CA 1
ATOM 2043 C C . PRO A 1 256 ? -26.570 2.038 14.909 1.00 57.31 256 PRO A C 1
ATOM 2045 O O . PRO A 1 256 ? -26.789 1.304 15.870 1.00 57.31 256 PRO A O 1
ATOM 2048 N N . GLU A 1 257 ? -26.811 3.342 14.940 1.00 66.50 257 GLU A N 1
ATOM 2049 C CA . GLU A 1 257 ? -27.510 3.918 16.074 1.00 66.50 257 GLU A CA 1
ATOM 2050 C C . GLU A 1 257 ? -28.939 3.374 16.025 1.00 66.50 257 GLU A C 1
ATOM 2052 O O . GLU A 1 257 ? -29.660 3.548 15.034 1.00 66.50 257 GLU A O 1
ATOM 2057 N N . PHE A 1 258 ? -29.303 2.619 17.055 1.00 73.25 258 PHE A N 1
ATOM 2058 C CA . PHE A 1 258 ? -30.625 2.043 17.213 1.00 73.25 258 PHE A CA 1
ATOM 2059 C C . PHE A 1 258 ? -31.333 2.790 18.330 1.00 73.25 258 PHE A C 1
ATOM 2061 O O . PHE A 1 258 ? -30.770 2.981 19.406 1.00 73.25 258 PHE A O 1
ATOM 2068 N N . LYS A 1 259 ? -32.582 3.174 18.090 1.00 83.88 259 LYS A N 1
ATOM 2069 C CA . LYS A 1 259 ? -33.488 3.617 19.148 1.00 83.88 259 LYS A CA 1
ATOM 2070 C C . LYS A 1 259 ? -34.456 2.490 19.482 1.00 83.88 259 LYS A C 1
ATOM 2072 O O . LYS A 1 259 ? -34.957 1.819 18.576 1.00 83.88 259 LYS A O 1
ATOM 2077 N N . ASP A 1 260 ? -34.729 2.303 20.766 1.00 85.00 260 ASP A N 1
ATOM 2078 C CA . ASP A 1 260 ? -35.772 1.384 21.204 1.00 85.00 260 ASP A CA 1
ATOM 2079 C C . ASP A 1 260 ? -37.137 1.969 20.824 1.00 85.00 260 ASP A C 1
ATOM 2081 O O . ASP A 1 260 ? -37.464 3.114 21.145 1.00 85.00 260 ASP A O 1
ATOM 2085 N N . VAL A 1 261 ? -37.928 1.188 20.095 1.00 88.81 261 VAL A N 1
ATOM 2086 C CA . VAL A 1 261 ? -39.285 1.540 19.685 1.00 88.81 261 VAL A CA 1
ATOM 2087 C C . VAL A 1 261 ? -40.257 0.468 20.141 1.00 88.81 261 VAL A C 1
ATOM 2089 O O . VAL A 1 261 ? -39.956 -0.726 20.149 1.00 88.81 261 VAL A O 1
ATOM 2092 N N . ARG A 1 262 ? -41.457 0.912 20.503 1.00 88.50 262 ARG A N 1
ATOM 2093 C CA . ARG A 1 262 ? -42.549 0.037 20.907 1.00 88.50 262 ARG A CA 1
ATOM 2094 C C . ARG A 1 262 ? -43.574 -0.033 19.781 1.00 88.50 262 ARG A C 1
ATOM 2096 O O . ARG A 1 262 ? -44.068 0.999 19.334 1.00 88.50 262 ARG A O 1
ATOM 2103 N N . LEU A 1 263 ? -43.851 -1.242 19.304 1.00 87.81 263 LEU A N 1
ATOM 2104 C CA . LEU A 1 263 ? -44.699 -1.519 18.141 1.00 87.81 263 LEU A CA 1
ATOM 2105 C C . LEU A 1 263 ? -45.974 -2.247 18.569 1.00 87.81 263 LEU A C 1
ATOM 2107 O O . LEU A 1 263 ? -46.307 -3.311 18.048 1.00 87.81 263 LEU A O 1
ATOM 2111 N N . ASP A 1 264 ? -46.681 -1.687 19.540 1.00 90.62 264 ASP A N 1
ATOM 2112 C CA . ASP A 1 264 ? -47.884 -2.305 20.090 1.00 90.62 264 ASP A CA 1
ATOM 2113 C C . ASP A 1 264 ? -49.073 -2.192 19.139 1.00 90.62 264 ASP A C 1
ATOM 2115 O O . ASP A 1 264 ? -49.246 -1.187 18.444 1.00 90.62 264 ASP A O 1
ATOM 2119 N N . GLY A 1 265 ? -49.923 -3.215 19.128 1.00 88.81 265 GLY A N 1
ATOM 2120 C CA . GLY A 1 265 ? -51.166 -3.169 18.370 1.00 88.81 265 GLY A CA 1
ATOM 2121 C C . GLY A 1 265 ? -51.750 -4.535 18.053 1.00 88.81 265 GLY A C 1
ATOM 2122 O O . GLY A 1 265 ? -51.365 -5.557 18.619 1.00 88.81 265 GLY A O 1
ATOM 2123 N N . MET A 1 266 ? -52.696 -4.532 17.117 1.00 88.50 266 MET A N 1
ATOM 2124 C CA . MET A 1 266 ? -53.354 -5.740 16.632 1.00 88.50 266 MET A CA 1
ATOM 2125 C C . MET A 1 266 ? -52.570 -6.325 15.464 1.00 88.50 266 MET A C 1
ATOM 2127 O O . MET A 1 266 ? -52.390 -5.672 14.433 1.00 88.50 266 MET A O 1
ATOM 2131 N N . TYR A 1 267 ? -52.135 -7.570 15.617 1.00 91.31 267 TYR A N 1
ATOM 2132 C CA . TYR A 1 267 ? -51.357 -8.272 14.610 1.00 91.31 267 TYR A CA 1
ATOM 2133 C C . TYR A 1 267 ? -51.982 -9.607 14.253 1.00 91.31 267 TYR A C 1
ATOM 2135 O O . TYR A 1 267 ? -52.531 -10.312 15.097 1.00 91.31 267 TYR A O 1
ATOM 2143 N N . ARG A 1 268 ? -51.818 -10.007 12.999 1.00 89.88 268 ARG A N 1
ATOM 2144 C CA . ARG A 1 268 ? -52.084 -11.368 12.551 1.00 89.88 268 ARG A CA 1
ATOM 2145 C C . ARG A 1 268 ? -50.776 -12.112 12.353 1.00 89.88 268 ARG A C 1
ATOM 2147 O O . ARG A 1 268 ? -49.838 -11.593 11.754 1.00 89.88 268 ARG A O 1
ATOM 2154 N N . ILE A 1 269 ? -50.730 -13.345 12.841 1.00 89.69 269 ILE A N 1
ATOM 2155 C CA . ILE A 1 269 ? -49.580 -14.233 12.679 1.00 89.69 269 ILE A CA 1
ATOM 2156 C C . ILE A 1 269 ? -49.689 -14.907 11.309 1.00 89.69 269 ILE A C 1
ATOM 2158 O O . ILE A 1 269 ? -50.713 -15.510 10.991 1.00 89.69 269 ILE A O 1
ATOM 2162 N N . ILE A 1 270 ? -48.652 -14.760 10.486 1.00 87.44 270 ILE A N 1
ATOM 2163 C CA . ILE A 1 270 ? -48.585 -15.286 9.115 1.00 87.44 270 ILE A CA 1
ATOM 2164 C C . ILE A 1 270 ? -47.837 -16.618 9.095 1.00 87.44 270 ILE A C 1
ATOM 2166 O O . ILE A 1 270 ? -48.302 -17.593 8.511 1.00 87.44 270 ILE A O 1
ATOM 2170 N N . THR A 1 271 ? -46.660 -16.651 9.720 1.00 85.06 271 THR A N 1
ATOM 2171 C CA . THR A 1 271 ? -45.748 -17.797 9.672 1.00 85.06 271 THR A CA 1
ATOM 2172 C C . THR A 1 271 ? -45.071 -17.965 11.021 1.00 85.06 271 THR A C 1
ATOM 2174 O O . THR A 1 271 ? -44.685 -16.977 11.640 1.00 85.06 271 THR A O 1
ATOM 2177 N N . VAL A 1 272 ? -44.900 -19.211 11.458 1.00 84.88 272 VAL A N 1
ATOM 2178 C CA . VAL A 1 272 ? -44.130 -19.567 12.653 1.00 84.88 272 VAL A CA 1
ATOM 2179 C C . VAL A 1 272 ? -42.937 -20.409 12.207 1.00 84.88 272 VAL A C 1
ATOM 2181 O O . VAL A 1 272 ? -43.117 -21.451 11.583 1.00 84.88 272 VAL A O 1
ATOM 2184 N N . HIS A 1 273 ? -41.728 -19.944 12.502 1.00 80.44 273 HIS A N 1
ATOM 2185 C CA . HIS A 1 273 ? -40.473 -20.636 12.233 1.00 80.44 273 HIS A CA 1
ATOM 2186 C C . HIS A 1 273 ? -40.022 -21.380 13.489 1.00 80.44 273 HIS A C 1
ATOM 2188 O O . HIS A 1 273 ? -39.702 -20.759 14.504 1.00 80.44 273 HIS A O 1
ATOM 2194 N N . THR A 1 274 ? -39.975 -22.708 13.397 1.00 71.75 274 THR A N 1
ATOM 2195 C CA . THR A 1 274 ? -39.653 -23.620 14.508 1.00 71.75 274 THR A CA 1
ATOM 2196 C C . THR A 1 274 ? -38.257 -24.241 14.395 1.00 71.75 274 THR A C 1
ATOM 2198 O O . THR A 1 274 ? -37.933 -25.160 15.134 1.00 71.75 274 THR A O 1
ATOM 2201 N N . GLU A 1 275 ? -37.428 -23.780 13.455 1.00 68.19 275 GLU A N 1
ATOM 2202 C CA . GLU A 1 275 ? -36.096 -24.347 13.167 1.00 68.19 275 GLU A CA 1
ATOM 2203 C C . GLU A 1 275 ? -34.995 -23.871 14.140 1.00 68.19 275 GLU A C 1
ATOM 2205 O O . GLU A 1 275 ? -33.826 -24.230 13.993 1.00 68.19 275 GLU A O 1
ATOM 2210 N N . LEU A 1 276 ? -35.338 -23.046 15.134 1.00 65.25 276 LEU A N 1
ATOM 2211 C CA . LEU A 1 276 ? -34.386 -22.485 16.092 1.00 65.25 276 LEU A CA 1
ATOM 2212 C C . LEU A 1 276 ? -34.182 -23.430 17.283 1.00 65.25 276 LEU A C 1
ATOM 2214 O O . LEU A 1 276 ? -35.124 -24.037 17.780 1.00 65.25 276 LEU A O 1
ATOM 2218 N N . LYS A 1 277 ? -32.933 -23.539 17.762 1.00 60.34 277 LYS A N 1
ATOM 2219 C CA . LYS A 1 277 ? -32.569 -24.400 18.906 1.00 60.34 277 LYS A CA 1
ATOM 2220 C C . LYS A 1 277 ? -33.159 -23.925 20.243 1.00 60.34 277 LYS A C 1
ATOM 2222 O O . LYS A 1 277 ? -33.223 -24.719 21.174 1.00 60.34 277 LYS A O 1
ATOM 2227 N N . THR A 1 278 ? -33.553 -22.655 20.331 1.00 60.34 278 THR A N 1
ATOM 2228 C CA . THR A 1 278 ? -34.159 -22.006 21.504 1.00 60.34 278 THR A CA 1
ATOM 2229 C C . THR A 1 278 ? -35.170 -20.965 21.016 1.00 60.34 278 THR A C 1
ATOM 22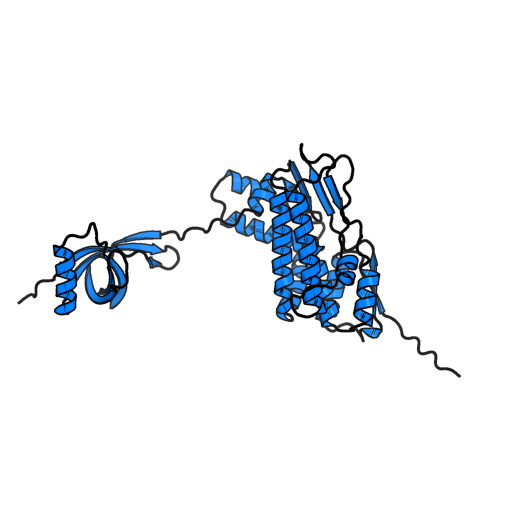31 O O . THR A 1 278 ? -34.787 -20.074 20.253 1.00 60.34 278 THR A O 1
ATOM 2234 N N . GLY A 1 279 ? -36.436 -21.059 21.436 1.00 67.38 279 GLY A N 1
ATOM 2235 C CA . GLY A 1 279 ? -37.504 -20.141 21.024 1.00 67.38 279 GLY A CA 1
ATOM 2236 C C . GLY A 1 279 ? -38.040 -20.372 19.607 1.00 67.38 279 GLY A C 1
ATOM 2237 O O . GLY A 1 279 ? -37.686 -21.329 18.919 1.00 67.38 279 GLY A O 1
ATOM 2238 N N . PHE A 1 280 ? -38.923 -19.478 19.155 1.00 76.12 280 PHE A N 1
ATOM 2239 C CA . PHE A 1 280 ? -39.479 -19.498 17.798 1.00 76.12 280 PHE A CA 1
ATOM 2240 C C . PHE A 1 280 ? -39.660 -18.075 17.253 1.00 76.12 280 PHE A C 1
ATOM 2242 O O . PHE A 1 280 ? -39.948 -17.133 17.994 1.00 76.12 280 PHE A O 1
ATOM 2249 N N . LYS A 1 281 ? -39.482 -17.906 15.937 1.00 85.44 281 LYS A N 1
ATOM 2250 C CA . LYS A 1 281 ? -39.689 -16.619 15.250 1.00 85.44 281 LYS A CA 1
ATOM 2251 C C . LYS A 1 281 ? -41.034 -16.612 14.554 1.00 85.44 281 LYS A C 1
ATOM 2253 O O . LYS A 1 281 ? -41.373 -17.561 13.853 1.00 85.44 281 LYS A O 1
ATOM 2258 N N . VAL A 1 282 ? -41.789 -15.534 14.706 1.00 87.81 282 VAL A N 1
ATOM 2259 C CA . VAL A 1 282 ? -43.092 -15.364 14.065 1.00 87.81 282 VAL A CA 1
ATOM 2260 C C . VAL A 1 282 ? -43.062 -14.195 13.096 1.00 87.81 282 VAL A C 1
ATOM 2262 O O . VAL A 1 282 ? -42.645 -13.090 13.433 1.00 87.81 282 VAL A O 1
ATOM 2265 N N . LYS A 1 283 ? -43.522 -14.436 11.871 1.00 89.94 283 LYS A N 1
ATOM 2266 C CA . LYS A 1 283 ? -43.813 -13.378 10.911 1.00 89.94 283 LYS A CA 1
ATOM 2267 C C . LYS A 1 283 ? -45.220 -12.866 11.188 1.00 89.94 283 LYS A C 1
ATOM 2269 O O . LYS A 1 283 ? -46.175 -13.642 11.135 1.00 89.94 283 LYS A O 1
ATOM 2274 N N . ILE A 1 284 ? -45.346 -11.581 11.487 1.00 90.88 284 ILE A N 1
ATOM 2275 C CA . ILE A 1 284 ? -46.603 -10.935 11.865 1.00 90.88 284 ILE A CA 1
ATOM 2276 C C . ILE A 1 284 ? -46.929 -9.792 10.907 1.00 90.88 284 ILE A C 1
ATOM 2278 O O . ILE A 1 284 ? -46.028 -9.157 10.362 1.00 90.88 284 ILE A O 1
ATOM 2282 N N . ARG A 1 285 ? -48.221 -9.520 10.718 1.00 91.00 285 ARG A N 1
ATOM 2283 C CA . ARG A 1 285 ? -48.739 -8.384 9.949 1.00 91.00 285 ARG A CA 1
ATOM 2284 C C . ARG A 1 285 ? -49.578 -7.495 10.850 1.00 91.00 285 ARG A C 1
ATOM 2286 O O . ARG A 1 285 ? -50.486 -7.999 11.504 1.00 91.00 285 ARG A O 1
ATOM 2293 N N . ASN A 1 286 ? -49.296 -6.199 10.881 1.00 89.38 286 ASN A N 1
ATOM 2294 C CA . ASN A 1 286 ? -50.121 -5.233 11.602 1.00 89.38 286 ASN A CA 1
ATOM 2295 C C . ASN A 1 286 ? -51.462 -5.047 10.869 1.00 89.38 286 ASN A C 1
ATOM 2297 O O . ASN A 1 286 ? -51.470 -4.800 9.665 1.00 89.38 286 ASN A O 1
ATOM 2301 N N . GLU A 1 287 ? -52.589 -5.160 11.573 1.00 87.31 287 GLU A N 1
ATOM 2302 C CA . GLU A 1 287 ? -53.926 -5.057 10.961 1.00 87.31 287 GLU A CA 1
ATOM 2303 C C . GLU A 1 287 ? -54.285 -3.615 10.556 1.00 87.31 287 GLU A C 1
ATOM 2305 O O . GLU A 1 287 ? -55.073 -3.415 9.636 1.00 87.31 287 GLU A O 1
ATOM 2310 N N . THR A 1 288 ? -53.678 -2.606 11.186 1.00 83.81 288 THR A N 1
ATOM 2311 C CA . THR A 1 288 ? -53.929 -1.190 10.878 1.00 83.81 288 THR A CA 1
ATOM 2312 C C . THR A 1 288 ? -53.043 -0.686 9.741 1.00 83.81 288 THR A C 1
ATOM 2314 O O . THR A 1 288 ? -53.520 -0.002 8.841 1.00 83.81 288 THR A O 1
ATOM 2317 N N . THR A 1 289 ? -51.742 -0.989 9.780 1.00 83.81 289 THR A N 1
ATOM 2318 C CA . THR A 1 289 ? -50.767 -0.452 8.811 1.00 83.81 289 THR A CA 1
ATOM 2319 C C . THR A 1 289 ? -50.477 -1.396 7.650 1.00 83.81 289 THR A C 1
ATOM 2321 O O . THR A 1 289 ? -49.887 -0.975 6.661 1.00 83.81 289 THR A O 1
ATOM 2324 N N . GLY A 1 290 ? -50.851 -2.674 7.757 1.00 83.50 290 GLY A N 1
ATOM 2325 C CA . GLY A 1 290 ? -50.535 -3.705 6.766 1.00 83.50 290 GLY A CA 1
ATOM 2326 C C . GLY A 1 290 ? -49.063 -4.137 6.746 1.00 83.50 290 GLY A C 1
ATOM 2327 O O . GLY A 1 290 ? -48.721 -5.071 6.022 1.00 83.50 290 GLY A O 1
ATOM 2328 N N . ASN A 1 291 ? -48.199 -3.504 7.547 1.00 84.31 291 ASN A N 1
ATOM 2329 C CA . ASN A 1 291 ? -46.767 -3.783 7.571 1.00 84.31 291 ASN A CA 1
ATOM 2330 C C . ASN A 1 291 ? -46.472 -5.166 8.150 1.00 84.31 291 ASN A C 1
ATOM 2332 O O . ASN A 1 291 ? -47.040 -5.566 9.171 1.00 84.31 291 ASN A O 1
ATOM 2336 N N . GLU A 1 292 ? -45.540 -5.870 7.513 1.00 90.06 292 GLU A N 1
ATOM 2337 C CA . GLU A 1 292 ? -45.051 -7.167 7.966 1.00 90.06 292 GLU A CA 1
ATOM 2338 C C . GLU A 1 292 ? -43.697 -7.034 8.647 1.00 90.06 292 GLU A C 1
ATOM 2340 O O . GLU A 1 292 ? -42.815 -6.326 8.163 1.00 90.06 292 GLU A O 1
ATOM 2345 N N . LEU A 1 293 ? -43.511 -7.760 9.745 1.00 87.75 293 LEU A N 1
ATOM 2346 C CA . LEU A 1 293 ? -42.222 -7.863 10.416 1.00 87.75 293 LEU A CA 1
ATOM 2347 C C . LEU A 1 293 ? -42.044 -9.251 11.030 1.00 87.75 293 LEU A C 1
ATOM 2349 O O . LEU A 1 293 ? -43.017 -9.947 11.321 1.00 87.75 293 LEU A O 1
ATOM 2353 N N . THR A 1 294 ? -40.795 -9.662 11.214 1.00 88.62 294 THR A N 1
ATOM 2354 C CA . THR A 1 294 ? -40.459 -10.914 11.899 1.00 88.62 294 THR A CA 1
ATOM 2355 C C . THR A 1 294 ? -40.040 -10.588 13.321 1.00 88.62 294 THR A C 1
ATOM 2357 O O . THR A 1 294 ? -39.109 -9.810 13.515 1.00 88.62 294 THR A O 1
ATOM 2360 N N . ALA A 1 295 ? -40.714 -11.185 14.300 1.00 87.69 295 ALA A N 1
ATOM 2361 C CA . ALA A 1 295 ? -40.430 -11.000 15.713 1.00 87.69 295 ALA A CA 1
ATOM 2362 C C . ALA A 1 295 ? -40.047 -12.324 16.383 1.00 87.69 295 ALA A C 1
ATOM 2364 O O . ALA A 1 295 ? -40.530 -13.394 16.013 1.00 87.69 295 ALA A O 1
ATOM 2365 N N . GLU A 1 296 ? -39.165 -12.248 17.368 1.00 87.00 296 GLU A N 1
ATOM 2366 C CA . GLU A 1 296 ? -38.722 -13.376 18.172 1.00 87.00 296 GLU A CA 1
ATOM 2367 C C . GLU A 1 296 ? -39.571 -13.502 19.438 1.00 87.00 296 GLU A C 1
ATOM 2369 O O . GLU A 1 296 ? -39.884 -12.511 20.103 1.00 87.00 296 GLU A O 1
ATOM 2374 N N . VAL A 1 297 ? -39.952 -14.735 19.763 1.00 80.50 297 VAL A N 1
ATOM 2375 C CA . VAL A 1 297 ? -40.594 -15.085 21.028 1.00 80.50 297 VAL A CA 1
ATOM 2376 C C . VAL A 1 297 ? -39.561 -15.835 21.861 1.00 80.50 297 VAL A C 1
ATOM 2378 O O . VAL A 1 297 ? -39.153 -16.938 21.493 1.00 80.50 297 VAL A O 1
ATOM 2381 N N . GLN A 1 298 ? -39.104 -15.227 22.958 1.00 66.94 298 GLN A N 1
ATOM 2382 C CA . GLN A 1 298 ? -38.138 -15.861 23.861 1.00 66.94 298 GLN A CA 1
ATOM 2383 C C . GLN A 1 298 ? -38.790 -17.053 24.574 1.00 66.94 298 GLN A C 1
ATOM 2385 O O . GLN A 1 298 ? -39.930 -16.958 25.009 1.00 66.94 298 GLN A O 1
ATOM 2390 N N . ASP A 1 299 ? -38.106 -18.190 24.691 1.00 60.72 299 ASP A N 1
ATOM 2391 C CA . ASP A 1 299 ? -38.732 -19.414 25.223 1.00 60.72 299 ASP A CA 1
ATOM 2392 C C . ASP A 1 299 ? -38.804 -19.432 26.761 1.00 60.72 299 ASP A C 1
ATOM 2394 O O . ASP A 1 299 ? -39.796 -19.902 27.327 1.00 60.72 299 ASP A O 1
ATOM 2398 N N . ASP A 1 300 ? -37.783 -18.867 27.417 1.00 57.72 300 ASP A N 1
ATOM 2399 C CA . ASP A 1 300 ? -37.496 -19.080 28.845 1.00 57.72 300 ASP A CA 1
ATOM 2400 C C . ASP A 1 300 ? -38.191 -18.075 29.784 1.00 57.72 300 ASP A C 1
ATOM 2402 O O . ASP A 1 300 ? -38.396 -18.358 30.963 1.00 57.72 300 ASP A O 1
ATOM 2406 N N . THR A 1 301 ? -38.574 -16.901 29.274 1.00 54.94 301 THR A N 1
ATOM 2407 C CA . THR A 1 301 ? -39.222 -15.807 30.031 1.00 54.94 301 THR A CA 1
ATOM 2408 C C . THR A 1 301 ? -40.664 -15.547 29.599 1.00 54.94 301 THR A C 1
ATOM 2410 O O . THR A 1 301 ? -41.363 -14.738 30.210 1.00 54.94 301 THR A O 1
ATOM 2413 N N . PHE A 1 302 ? -41.130 -16.222 28.547 1.00 64.94 302 PHE A N 1
ATOM 2414 C CA . PHE A 1 302 ? -42.430 -15.960 27.946 1.00 64.94 302 PHE A CA 1
ATOM 2415 C C . PHE A 1 302 ? -43.486 -16.900 28.516 1.00 64.94 302 PHE A C 1
ATOM 2417 O O . PHE A 1 302 ? -43.452 -18.117 28.323 1.00 64.94 302 PHE A O 1
ATOM 2424 N N . GLU A 1 303 ? -44.435 -16.317 29.240 1.00 73.19 303 GLU A N 1
ATOM 2425 C CA . GLU A 1 303 ? -45.462 -17.058 29.961 1.00 73.19 303 GLU A CA 1
ATOM 2426 C C . GLU A 1 303 ? -46.304 -17.946 29.025 1.00 73.19 303 GLU A C 1
ATOM 2428 O O . GLU A 1 303 ? -46.681 -17.550 27.917 1.00 73.19 303 GLU A O 1
ATOM 2433 N N . ASN A 1 304 ? -46.669 -19.144 29.499 1.00 77.12 304 ASN A N 1
ATOM 2434 C CA . ASN A 1 304 ? -47.453 -20.120 28.728 1.00 77.12 304 ASN A CA 1
ATOM 2435 C C . ASN A 1 304 ? -48.763 -19.543 28.164 1.00 77.12 304 ASN A C 1
ATOM 2437 O O . ASN A 1 304 ? -49.184 -19.928 27.073 1.00 77.12 304 ASN A O 1
ATOM 2441 N N . GLN A 1 305 ? -49.387 -18.590 28.865 1.00 77.44 305 GLN A N 1
ATOM 2442 C CA . GLN A 1 305 ? -50.606 -17.921 28.404 1.00 77.44 305 GLN A CA 1
ATOM 2443 C C . GLN A 1 305 ? -50.409 -17.141 27.094 1.00 77.44 305 GLN A C 1
ATOM 2445 O O . GLN A 1 305 ? -51.286 -17.136 26.231 1.00 77.44 305 GLN A O 1
ATOM 2450 N N . TYR A 1 306 ? -49.238 -16.538 26.894 1.00 80.94 306 TYR A N 1
ATOM 2451 C CA . TYR A 1 306 ? -48.931 -15.787 25.681 1.00 80.94 306 TYR A CA 1
ATOM 2452 C C . TYR A 1 306 ? -48.592 -16.724 24.516 1.00 80.94 306 TYR A C 1
ATOM 2454 O O . TYR A 1 306 ? -48.999 -16.468 23.382 1.00 80.94 306 TYR A O 1
ATOM 2462 N N . LYS A 1 307 ? -47.937 -17.863 24.792 1.00 78.50 307 LYS A N 1
ATOM 2463 C CA . LYS A 1 307 ? -47.731 -18.931 23.794 1.00 78.50 307 LYS A CA 1
ATOM 2464 C C . LYS A 1 307 ? -49.074 -19.460 23.281 1.00 78.50 307 LYS A C 1
ATOM 2466 O O . LYS A 1 307 ? -49.264 -19.569 22.072 1.00 78.50 307 LYS A O 1
ATOM 2471 N N . GLN A 1 308 ? -50.034 -19.690 24.180 1.00 82.25 308 GLN A N 1
ATOM 2472 C CA . GLN A 1 308 ? -51.393 -20.105 23.814 1.00 82.25 308 GLN A CA 1
ATOM 2473 C C . GLN A 1 308 ? -52.134 -19.042 22.995 1.00 82.25 308 GLN A C 1
ATOM 2475 O O . GLN A 1 308 ? -52.809 -19.385 22.028 1.00 82.25 308 GLN A O 1
ATOM 2480 N N . ALA A 1 309 ? -51.990 -17.754 23.323 1.00 83.56 309 ALA A N 1
ATOM 2481 C CA . ALA A 1 309 ? -52.599 -16.675 22.545 1.00 83.56 309 ALA A CA 1
ATOM 2482 C C . ALA A 1 309 ? -52.073 -16.629 21.099 1.00 83.56 309 ALA A C 1
ATOM 2484 O O . ALA A 1 309 ? -52.863 -16.507 20.163 1.00 83.56 309 ALA A O 1
ATOM 2485 N N . ILE A 1 310 ? -50.758 -16.789 20.907 1.00 84.06 310 ILE A N 1
ATOM 2486 C CA . ILE A 1 310 ? -50.127 -16.861 19.579 1.00 84.06 310 ILE A CA 1
ATOM 2487 C C . ILE A 1 310 ? -50.584 -18.121 18.834 1.00 84.06 310 ILE A C 1
ATOM 2489 O O . ILE A 1 310 ? -50.969 -18.051 17.665 1.00 84.06 310 ILE A O 1
ATOM 2493 N N . GLN A 1 311 ? -50.600 -19.270 19.511 1.00 84.56 311 GLN A N 1
ATOM 2494 C CA . GLN A 1 311 ? -51.037 -20.542 18.939 1.00 84.56 311 GLN A CA 1
ATOM 2495 C C . GLN A 1 311 ? -52.495 -20.469 18.461 1.00 84.56 311 GLN A C 1
ATOM 2497 O O . GLN A 1 311 ? -52.779 -20.711 17.287 1.00 84.56 311 GLN A O 1
ATOM 2502 N N . ASN A 1 312 ? -53.409 -20.057 19.340 1.00 84.38 312 ASN A N 1
ATOM 2503 C CA . ASN A 1 312 ? -54.832 -19.929 19.031 1.00 84.38 312 ASN A CA 1
ATOM 2504 C C . ASN A 1 312 ? -55.074 -18.859 17.961 1.00 84.38 312 ASN A C 1
ATOM 2506 O O . ASN A 1 312 ? -55.843 -19.090 17.034 1.00 84.38 312 ASN A O 1
ATOM 2510 N N . GLY A 1 313 ? -54.373 -17.723 18.019 1.00 82.62 313 GLY A N 1
ATOM 2511 C CA . GLY A 1 313 ? -54.448 -16.685 16.988 1.00 82.62 313 GLY A CA 1
ATOM 2512 C C . GLY A 1 313 ? -54.039 -17.192 15.603 1.00 82.62 313 GLY A C 1
ATOM 2513 O O . GLY A 1 313 ? -54.694 -16.876 14.609 1.00 82.62 313 GLY A O 1
ATOM 2514 N N . THR A 1 314 ? -53.015 -18.048 15.545 1.00 84.81 314 THR A N 1
ATOM 2515 C CA . THR A 1 314 ? -52.546 -18.679 14.303 1.00 84.81 314 THR A CA 1
ATOM 2516 C C . THR A 1 314 ? -53.574 -19.673 13.755 1.00 84.81 314 THR A C 1
ATOM 2518 O O . THR A 1 314 ? -53.970 -19.567 12.593 1.00 84.81 314 THR A O 1
ATOM 2521 N N . PHE A 1 315 ? -54.058 -20.611 14.580 1.00 83.81 315 PHE A N 1
ATOM 2522 C CA . PHE A 1 315 ? -54.999 -21.653 14.139 1.00 83.81 315 PHE A CA 1
ATOM 2523 C C . PHE A 1 315 ? -56.402 -21.115 13.841 1.00 83.81 315 PHE A C 1
ATOM 2525 O O . PHE A 1 315 ? -57.018 -21.497 12.847 1.00 83.81 315 PHE A O 1
ATOM 2532 N N . GLU A 1 316 ? -56.903 -20.193 14.664 1.00 85.62 316 GLU A N 1
ATOM 2533 C CA . GLU A 1 316 ? -58.218 -19.573 14.481 1.00 85.62 316 GLU A CA 1
ATOM 2534 C C . GLU A 1 316 ? -58.196 -18.418 13.469 1.00 85.62 316 GLU A C 1
ATOM 2536 O O . GLU A 1 316 ? -59.247 -17.845 13.166 1.00 85.62 316 GLU A O 1
ATOM 2541 N N . LYS A 1 317 ? -57.012 -18.062 12.947 1.00 83.69 317 LYS A N 1
ATOM 2542 C CA . LYS A 1 317 ? -56.774 -16.932 12.032 1.00 83.69 317 LYS A CA 1
ATOM 2543 C C . LYS A 1 317 ? -57.292 -15.602 12.587 1.00 83.69 317 LYS A C 1
ATOM 2545 O O . LYS A 1 317 ? -57.767 -14.750 11.824 1.00 83.69 317 LYS A O 1
ATOM 2550 N N . ARG A 1 318 ? -57.211 -15.419 13.906 1.00 85.50 318 ARG A N 1
ATOM 2551 C CA . ARG A 1 318 ? -57.678 -14.220 14.613 1.00 85.50 318 ARG A CA 1
ATOM 2552 C C . ARG A 1 318 ? -56.521 -13.271 14.912 1.00 85.50 318 ARG A C 1
ATOM 2554 O O . ARG A 1 318 ? -55.404 -13.737 15.133 1.00 85.50 318 ARG A O 1
ATOM 2561 N N . PRO A 1 319 ? -56.783 -11.955 14.932 1.00 87.00 319 PRO A N 1
ATOM 2562 C CA . PRO A 1 319 ? -55.784 -11.000 15.368 1.00 87.00 319 PRO A CA 1
ATOM 2563 C C . PRO A 1 319 ? -55.481 -11.193 16.860 1.00 87.00 319 PRO A C 1
ATOM 2565 O O . PRO A 1 319 ? -56.358 -11.509 17.669 1.00 87.00 319 PRO A O 1
ATOM 2568 N N . VAL A 1 320 ? -54.216 -11.004 17.204 1.00 88.88 320 VAL A N 1
ATOM 2569 C CA . VAL A 1 320 ? -53.666 -11.070 18.553 1.00 88.88 320 VAL A CA 1
ATOM 2570 C C . VAL A 1 320 ? -53.137 -9.683 18.880 1.00 88.88 320 VAL A C 1
ATOM 2572 O O . VAL A 1 320 ? -52.452 -9.061 18.066 1.00 88.88 320 VAL A O 1
ATOM 2575 N N . GLU A 1 321 ? -53.476 -9.181 20.056 1.00 90.19 321 GLU A N 1
ATOM 2576 C CA . GLU A 1 321 ? -52.886 -7.957 20.575 1.00 90.19 321 GLU A CA 1
ATOM 2577 C C . GLU A 1 321 ? -51.463 -8.275 21.038 1.00 90.19 321 GLU A C 1
ATOM 2579 O O . GLU A 1 321 ? -51.270 -9.091 21.945 1.00 90.19 321 GLU A O 1
ATOM 2584 N N . LEU A 1 322 ? -50.467 -7.684 20.378 1.00 89.25 322 LEU A N 1
ATOM 2585 C CA . LEU A 1 322 ? -49.057 -7.905 20.683 1.00 89.25 322 LEU A CA 1
ATOM 2586 C C . LEU A 1 322 ? -48.434 -6.638 21.259 1.00 89.25 322 LEU A C 1
ATOM 2588 O O . LEU A 1 322 ? -48.607 -5.543 20.722 1.00 89.25 322 LEU A O 1
ATOM 2592 N N . THR A 1 323 ? -47.652 -6.822 22.320 1.00 88.44 323 THR A N 1
ATOM 2593 C CA . THR A 1 323 ? -46.705 -5.823 22.819 1.00 88.44 323 THR A CA 1
ATOM 2594 C C . THR A 1 323 ? -45.320 -6.204 22.331 1.00 88.44 323 THR A C 1
ATOM 2596 O O . THR A 1 323 ? -44.832 -7.292 22.655 1.00 88.44 323 THR A O 1
ATOM 2599 N N . ILE A 1 324 ? -44.702 -5.326 21.545 1.00 88.62 324 ILE A N 1
ATOM 2600 C CA . ILE A 1 324 ? -43.457 -5.625 20.835 1.00 88.62 324 ILE A CA 1
ATOM 2601 C C . ILE A 1 324 ? -42.448 -4.529 21.125 1.00 88.62 324 ILE A C 1
ATOM 2603 O O . ILE A 1 324 ? -42.690 -3.365 20.806 1.00 88.62 324 ILE A O 1
ATOM 2607 N N . ASN A 1 325 ? -41.296 -4.916 21.664 1.00 88.25 325 ASN A N 1
ATOM 2608 C CA . ASN A 1 325 ? -40.128 -4.046 21.675 1.00 88.25 325 ASN A CA 1
ATOM 2609 C C . ASN A 1 325 ? -39.277 -4.378 20.464 1.00 88.25 325 ASN A C 1
ATOM 2611 O O . ASN A 1 325 ? -38.988 -5.542 20.211 1.00 88.25 325 ASN A O 1
ATOM 2615 N N . ALA A 1 326 ? -38.873 -3.363 19.720 1.00 88.25 326 ALA A N 1
ATOM 2616 C CA . ALA A 1 326 ? -37.963 -3.524 18.606 1.00 88.25 326 ALA A CA 1
ATOM 2617 C C . ALA A 1 326 ? -36.922 -2.414 18.621 1.00 88.25 326 ALA A C 1
ATOM 2619 O O . ALA A 1 326 ? -37.099 -1.369 19.247 1.00 88.25 326 ALA A O 1
ATOM 2620 N N . LYS A 1 327 ? -35.842 -2.629 17.886 1.00 85.69 327 LYS A N 1
ATOM 2621 C CA . LYS A 1 327 ? -34.858 -1.595 17.608 1.00 85.69 327 LYS A CA 1
ATOM 2622 C C . LYS A 1 327 ? -35.142 -1.006 16.242 1.00 85.69 327 LYS A C 1
ATOM 2624 O O . LYS A 1 327 ? -35.318 -1.731 15.269 1.00 85.69 327 LYS A O 1
ATOM 2629 N N . GLN A 1 328 ? -35.185 0.315 16.157 1.00 83.44 328 GLN A N 1
ATOM 2630 C CA . GLN A 1 328 ? -35.272 1.014 14.883 1.00 83.44 328 GLN A CA 1
ATOM 2631 C C . GLN A 1 328 ? -33.938 1.680 14.588 1.00 83.44 328 GLN A C 1
ATOM 2633 O O . GLN A 1 328 ? -33.444 2.481 15.383 1.00 83.44 328 GLN A O 1
ATOM 2638 N N . LYS A 1 329 ? -33.368 1.377 13.426 1.00 80.44 329 LYS A N 1
ATOM 2639 C CA . LYS A 1 329 ? -32.154 2.025 12.943 1.00 80.44 329 LYS A CA 1
ATOM 2640 C C . LYS A 1 329 ? -32.458 3.488 12.611 1.00 80.44 329 LYS A C 1
ATOM 2642 O O . LYS A 1 329 ? -33.375 3.784 11.846 1.00 80.44 329 LYS A O 1
ATOM 2647 N N . VAL A 1 330 ? -31.694 4.413 13.192 1.00 73.75 330 VAL A N 1
ATOM 2648 C CA . VAL A 1 330 ? -31.964 5.864 13.122 1.00 73.75 330 VAL A CA 1
ATOM 2649 C C . VAL A 1 330 ? -31.848 6.409 11.692 1.00 73.75 330 VAL A C 1
ATOM 2651 O O . VAL A 1 330 ? -32.587 7.316 11.323 1.00 73.75 330 VAL A O 1
ATOM 2654 N N . LYS A 1 331 ? -30.963 5.833 10.868 1.00 68.31 331 LYS A N 1
ATOM 2655 C CA . LYS A 1 331 ? -30.635 6.346 9.526 1.00 68.31 331 LYS A CA 1
ATOM 2656 C C . LYS A 1 331 ? -31.706 6.079 8.460 1.00 68.31 331 LYS A C 1
ATOM 2658 O O . LYS A 1 331 ? -31.935 6.932 7.613 1.00 68.31 331 LYS A O 1
ATOM 2663 N N . ASP A 1 332 ? -32.302 4.891 8.460 1.00 74.69 332 ASP A N 1
ATOM 2664 C CA . ASP A 1 332 ? -33.208 4.412 7.402 1.00 74.69 332 ASP A CA 1
ATOM 2665 C C . ASP A 1 332 ? -34.577 3.961 7.942 1.00 74.69 332 ASP A C 1
ATOM 2667 O O . ASP A 1 332 ? -35.462 3.603 7.169 1.00 74.69 332 ASP A O 1
ATOM 2671 N N . GLY A 1 333 ? -34.777 3.997 9.264 1.00 74.56 333 GLY A N 1
ATOM 2672 C CA . GLY A 1 333 ? -36.034 3.619 9.902 1.00 74.56 333 GLY A CA 1
ATOM 2673 C C . GLY A 1 333 ? -36.314 2.115 9.884 1.00 74.56 333 GLY A C 1
ATOM 2674 O O . GLY A 1 333 ? -37.411 1.713 10.281 1.00 74.56 333 GLY A O 1
ATOM 2675 N N . LEU A 1 334 ? -35.355 1.286 9.458 1.00 81.00 334 LEU A N 1
ATOM 2676 C CA . LEU A 1 334 ? -35.516 -0.165 9.417 1.00 81.00 334 LEU A CA 1
ATOM 2677 C C . LEU A 1 334 ? -35.644 -0.743 10.829 1.00 81.00 334 LEU A C 1
ATOM 2679 O O . LEU A 1 334 ? -34.919 -0.356 11.747 1.00 81.00 334 LEU A O 1
ATOM 2683 N N . ILE A 1 335 ? -36.577 -1.682 10.986 1.00 83.19 335 ILE A N 1
ATOM 2684 C CA . ILE A 1 335 ? -36.849 -2.370 12.248 1.00 83.19 335 ILE A CA 1
ATOM 2685 C C . ILE A 1 335 ? -36.000 -3.644 12.311 1.00 83.19 335 ILE A C 1
ATOM 2687 O O . ILE A 1 335 ? -36.030 -4.464 11.394 1.00 83.19 335 ILE A O 1
ATOM 2691 N N . SER A 1 336 ? -35.277 -3.824 13.410 1.00 82.69 336 SER A N 1
ATOM 2692 C CA . SER A 1 336 ? -34.503 -5.017 13.751 1.00 82.69 336 SER A CA 1
ATOM 2693 C C . SER A 1 336 ? -34.778 -5.436 15.197 1.00 82.69 336 SER A C 1
ATOM 2695 O O . SER A 1 336 ? -35.360 -4.679 15.971 1.00 82.69 336 SER A O 1
ATOM 2697 N N . ASP A 1 337 ? -34.371 -6.650 15.572 1.00 82.19 337 ASP A N 1
ATOM 2698 C CA . ASP A 1 337 ? -34.483 -7.177 16.942 1.00 82.19 337 ASP A CA 1
ATOM 2699 C C . ASP A 1 337 ? -35.882 -7.015 17.565 1.00 82.19 337 ASP A C 1
ATOM 2701 O O . ASP A 1 337 ? -36.022 -6.619 18.721 1.00 82.19 337 ASP A O 1
ATOM 2705 N N . ALA A 1 338 ? -36.936 -7.283 16.790 1.00 86.88 338 ALA A N 1
ATOM 2706 C CA . ALA A 1 338 ? -38.297 -7.255 17.308 1.00 86.88 338 ALA A CA 1
ATOM 2707 C C . ALA A 1 338 ? -38.531 -8.460 18.229 1.00 86.88 338 ALA A C 1
ATOM 2709 O O . ALA A 1 338 ? -38.385 -9.604 17.805 1.00 86.88 338 ALA A O 1
ATOM 2710 N N . VAL A 1 339 ? -38.924 -8.204 19.472 1.00 87.31 339 VAL A N 1
ATOM 2711 C CA . VAL A 1 339 ? -39.206 -9.206 20.501 1.00 87.31 339 VAL A CA 1
ATOM 2712 C C . VAL A 1 339 ? -40.629 -9.012 21.004 1.00 87.31 339 VAL A C 1
ATOM 2714 O O . VAL A 1 339 ? -41.012 -7.917 21.426 1.00 87.31 339 VAL A O 1
ATOM 2717 N N . ILE A 1 340 ? -41.418 -10.084 20.970 1.00 86.06 340 ILE A N 1
ATOM 2718 C CA . ILE A 1 340 ? -42.767 -10.084 21.541 1.00 86.06 340 ILE A CA 1
ATOM 2719 C C . ILE A 1 340 ? -42.640 -10.280 23.049 1.00 86.06 340 ILE A C 1
ATOM 2721 O O . ILE A 1 340 ? -42.079 -11.270 23.510 1.00 86.06 340 ILE A O 1
ATOM 2725 N N . ILE A 1 341 ? -43.191 -9.343 23.815 1.00 84.38 341 ILE A N 1
ATOM 2726 C CA . ILE A 1 341 ? -43.156 -9.356 25.285 1.00 84.38 341 ILE A CA 1
ATOM 2727 C C . ILE A 1 341 ? -44.484 -9.843 25.855 1.00 84.38 341 ILE A C 1
ATOM 2729 O O . ILE A 1 341 ? -44.525 -10.488 26.899 1.00 84.38 341 ILE A O 1
ATOM 2733 N N . LYS A 1 342 ? -45.583 -9.556 25.155 1.00 83.94 342 LYS A N 1
ATOM 2734 C CA . LYS A 1 342 ? -46.931 -9.938 25.567 1.00 83.94 342 LYS A CA 1
ATOM 2735 C C . LYS A 1 342 ? -47.775 -10.274 24.349 1.00 83.94 342 LYS A C 1
ATOM 2737 O O . LYS A 1 342 ? -47.665 -9.598 23.327 1.00 83.94 342 LYS A O 1
ATOM 2742 N N . ALA A 1 343 ? -48.634 -11.278 24.483 1.00 84.25 343 ALA A N 1
ATOM 2743 C CA . ALA A 1 343 ? -49.611 -11.634 23.464 1.00 84.25 343 ALA A CA 1
ATOM 2744 C C . ALA A 1 343 ? -50.969 -11.938 24.102 1.00 84.25 343 ALA A C 1
ATOM 2746 O O . ALA A 1 343 ? -51.066 -12.812 24.958 1.00 84.25 343 ALA A O 1
ATOM 2747 N N . VAL A 1 344 ? -52.025 -11.245 23.684 1.00 85.81 344 VAL A N 1
ATOM 2748 C CA . VAL A 1 344 ? -53.389 -11.469 24.182 1.00 85.81 344 VAL A CA 1
ATOM 2749 C C . VAL A 1 344 ? -54.310 -11.753 23.004 1.00 85.81 344 VAL A C 1
ATOM 2751 O O . VAL A 1 344 ? -54.382 -10.983 22.048 1.00 85.81 344 VAL A O 1
ATOM 2754 N N . LEU A 1 345 ? -55.014 -12.884 23.049 1.00 82.62 345 LEU A N 1
ATOM 2755 C CA . LEU A 1 345 ? -55.960 -13.242 21.998 1.00 82.62 345 LEU A CA 1
ATOM 2756 C C . LEU A 1 345 ? -57.156 -12.288 22.045 1.00 82.62 345 LEU A C 1
ATOM 2758 O O . LEU A 1 345 ? -57.807 -12.155 23.082 1.00 82.62 345 LEU A O 1
ATOM 2762 N N . HIS A 1 346 ? -57.473 -11.653 20.918 1.00 77.75 346 HIS A N 1
ATOM 2763 C CA . HIS A 1 346 ? -58.605 -10.739 20.858 1.00 77.75 346 HIS A CA 1
ATOM 2764 C C . HIS A 1 346 ? -59.931 -11.500 20.990 1.00 77.75 346 HIS A C 1
ATOM 2766 O O . HIS A 1 346 ? -60.188 -12.465 20.260 1.00 77.75 346 HIS A O 1
ATOM 2772 N N . GLN A 1 347 ? -60.798 -11.063 21.906 1.00 66.50 347 GLN A N 1
ATOM 2773 C CA . GLN A 1 347 ? -62.138 -11.630 22.044 1.00 66.50 347 GLN A CA 1
ATOM 2774 C C . GLN A 1 347 ? -63.026 -11.134 20.897 1.00 66.50 347 GLN A C 1
ATOM 2776 O O . GLN A 1 347 ? -63.067 -9.941 20.608 1.00 66.50 347 GLN A O 1
ATOM 2781 N N . LYS A 1 348 ? -63.758 -12.045 20.240 1.00 53.75 348 LYS A N 1
ATOM 2782 C CA . LYS A 1 348 ? -64.794 -11.654 19.275 1.00 53.75 348 LYS A CA 1
ATOM 2783 C C . LYS A 1 348 ? -65.817 -10.774 19.998 1.00 53.75 348 LYS A C 1
ATOM 2785 O O . LYS A 1 348 ? -66.482 -11.262 20.912 1.00 53.75 348 LYS A O 1
ATOM 2790 N N . GLN A 1 349 ? -65.982 -9.527 19.560 1.00 52.03 349 GLN A N 1
ATOM 2791 C CA . GLN A 1 349 ? -67.250 -8.839 19.785 1.00 52.03 349 GLN A CA 1
ATOM 2792 C C . GLN A 1 349 ? -68.339 -9.678 19.104 1.00 52.03 349 GLN A C 1
ATOM 2794 O O . GLN A 1 349 ? -68.169 -10.104 17.958 1.00 52.03 349 GLN A O 1
ATOM 2799 N N . LYS A 1 350 ? -69.357 -10.040 19.887 1.00 38.41 350 LYS A N 1
ATOM 2800 C CA . LYS A 1 350 ? -70.500 -10.848 19.454 1.00 38.41 350 LYS A CA 1
ATOM 2801 C C . LYS A 1 350 ? -71.324 -10.130 18.400 1.00 38.41 350 LYS A C 1
ATOM 2803 O O . LYS A 1 350 ? -71.502 -8.903 18.561 1.00 38.41 350 LYS A O 1
#

Radius of gyration: 30.65 Å; Cα contacts (8 Å, |Δi|>4): 577; chains: 1; bounding box: 94×45×82 Å

Mean predicted aligned error: 13.36 Å

Organism: Haemophilus influenzae (NCBI:txid727)

Secondary structure (DSSP, 8-state):
---------EEEEE-SHHHHHHHHHHHHTT-S--GGGEEEEESS-S--EEEEESTT-SS---HHHHHHHHHHHHHHHHHHHHHHHSS--PPPHHHHHHT----EE-SSSEEEE-TT-S-HHHHHHHHHHH---HHHHHHHHHHHHHHH-HHHHHHHHHHHHHHHHHH--SHHHHHHHHT-----SS-HHHHHHHHHHHHHHHHH-GGGHHHHHHHHHHHHHHHHHTTT-SEEEETTEEE-HHHHHHHHS-----PPPEEEEE--EEEEEEEEE--SSSSEEEEEEETTT--EEEEEE-SSSS-HHHHHHHHHHHHTT--EEEEEEEEEETTT--EEEEEEEEEEEPPPP-

pLDDT: mean 84.27, std 11.62, range [35.44, 95.75]

Nearest PDB structures (foldseek):
  5zh5-assembly1_A  TM=5.406E-01  e=7.694E-02  Plasmodium falciparum NF54
  6hcw-assembly1_B  TM=4.427E-01  e=1.685E-02  Cryptosporidium parvum Iowa II
  6kct-assembly2_C  TM=4.403E-01  e=2.997E-02  Plasmodium falciparum NF54
  6m0t-assembly2_C  TM=3.818E-01  e=1.520E-01  Plasmodium falciparum 3D7

Sequence (350 aa):
MTTEQQNDKLDIVIRNEQDAYDFLKKLSDDELPELDNLNIQFIDWPVIQMKVVGERYHSTITPPIMKAFLKLQEGIYRAYAIAVYGEPKRLSEAEKKQLELVIKVAEGCSEFGDGGSINWTELFKALIAKMPSKYLLIGIMTFLVLYFGEGFYQDYLGDLKHQRELSATKETEKALIQAISIQTELTKETLEANKEIVNKVLDRHP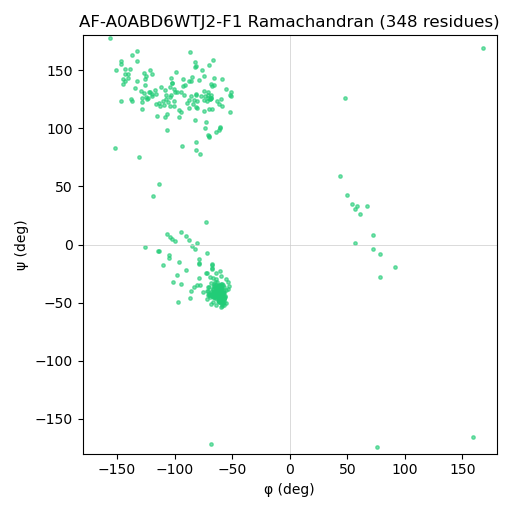TLEAIKIHSQETQNEFLRSASDADKVQLQGVSLTGAQAKVLASKPREIQPEFKDVRLDGMYRIITVHTELKTGFKVKIRNETTGNELTAEVQDDTFENQYKQAIQNGTFEKRPVELTINAKQKVKDGLISDAVIIKAVLHQKQK

Foldseek 3Di:
DDDPPPLQQDEQEAEALVSLLVVLLCLLVVVDDQLVSYQYHYHQPDKWKKWFADPQFFLDDDPLNVVLVVLLLVLQQQLLCCLQVVHGDDDDPVVSVLSDADWDADGPIRMTMSRCVHRVNVVVVVSCVVPVDSSSSSSVSLLRCLQRNLLNLLVLLVVLLVLLCVQDPDPVLNVQSVPFDFDDPDDPVRSVSSVVSSVSSCVVSVSSVVSNVSSSVSSLSNLVSNLPTQWMDINNGIHGSVSSCSSSPPRDPPPQDWDKDKDWAWKAWDDWAPPDPFFIKTWIAHPPPRDIDIETEGRPQADPQQVVLNVCCHVVVAIKGWTWIWIARPPPRDTHHIYTRGIHHDDDPD

Solvent-accessible surface area (backbone atoms only — not comparable to full-atom values): 19212 Å² total; per-residue (Å²): 135,85,81,81,77,77,77,79,58,50,76,44,72,28,58,46,61,64,46,45,50,54,49,44,43,36,60,72,68,69,71,62,76,70,70,90,37,58,44,66,40,54,42,93,31,74,46,54,48,36,38,36,37,41,95,83,20,67,52,43,82,50,72,52,48,50,51,24,52,52,43,41,50,52,41,53,52,41,34,49,23,31,24,73,68,67,41,84,53,88,73,54,73,70,58,47,64,58,65,44,76,48,74,46,73,41,84,86,32,23,35,36,30,30,82,52,57,43,58,59,32,61,53,49,52,55,45,44,76,75,54,77,42,72,64,36,54,47,33,46,48,52,44,47,43,52,70,46,21,41,64,51,50,50,51,52,50,49,55,42,50,53,56,44,66,77,57,51,83,47,70,70,56,44,52,46,57,70,68,61,62,85,69,66,95,66,51,72,67,55,47,52,52,52,49,48,50,53,51,56,48,32,73,76,37,62,75,51,45,60,44,52,54,46,32,54,54,31,55,40,37,44,28,50,38,39,34,86,28,62,33,35,33,48,55,86,38,63,44,38,4,67,43,26,34,64,65,46,57,66,81,69,77,76,69,76,57,61,45,84,42,78,64,63,46,50,27,35,62,77,46,78,46,75,88,50,96,74,35,40,40,35,34,34,29,33,73,87,78,65,52,73,50,69,29,38,38,60,60,90,83,51,56,68,68,30,56,48,19,53,50,49,17,46,76,71,72,36,49,21,39,34,38,27,46,25,31,27,33,71,91,78,64,50,78,43,79,31,32,52,78,43,39,44,56,61,76,79,82,129